Protein AF-A0A8S0TKR1-F1 (afdb_monomer_lite)

Foldseek 3Di:
DPDDDVVLVVCVVVVVLVVSVVVLVVCVVPDLVSLVVNLVSCVPPVPPPLVVNLVSLLVSCVVPVCPVVSLVVQLVCVVVVNHDLLSNLVSLLSNVVVDDDDLVSLQSNLVSLLVQLVVVVVVVVVPDDDDDDDDDPPVPSPSDQGPCCVPPPSVVVLLVSLVVCCVVPNDPVNLVVCLVVVPLSSLLSSLLNQCQAANCPPPSVVVSLVSVVVDPDDPPSNVSSVSSRVSHDNSNVVVVVVD

InterPro domains:
  IPR039495 TATA box-binding protein-associated factor RNA polymerase I subunit A [PF14929] (2-208)

Secondary structure (DSSP, 8-state):
-----HHHHHHHHTT-HHHHHHHHHHHTTT-HHHHHHHHHHHHHHS---HHHHHHHHHHHHHH-TT-HHHHHHHHHHHHTTSS-HHHHHHHHHHHHHHS---HHHHHHHHHHHHHHHHHHHHHHHTT----------------PPPHHHHSHHHHHHHHHHHHHHHHHTSSHHHHHHHHHHT-HHHHHHHHHHHHHHH-TTSHHHHHHHHHHTTSS--HHHHHHHHHHHHT---HHHHHHHT-

Radius of gyration: 21.76 Å; chains: 1; bounding box: 46×42×71 Å

Structure (mmCIF, N/CA/C/O backbone):
data_AF-A0A8S0TKR1-F1
#
_entry.id   AF-A0A8S0TKR1-F1
#
loop_
_atom_site.group_PDB
_atom_site.id
_atom_site.type_symbol
_atom_site.label_atom_id
_atom_site.label_alt_id
_atom_site.label_co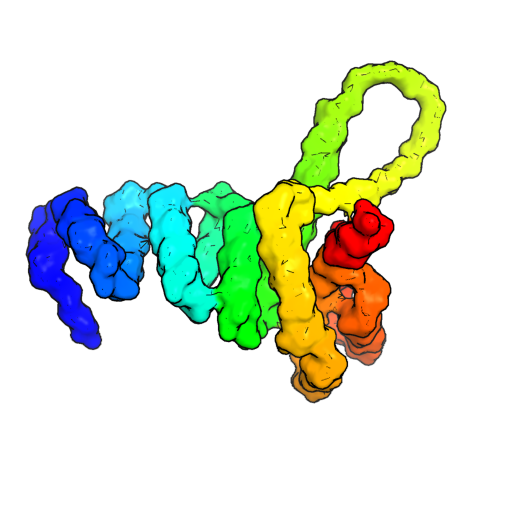mp_id
_atom_site.label_asym_id
_atom_site.label_entity_id
_atom_site.label_seq_id
_atom_site.pdbx_PDB_ins_code
_atom_site.Cartn_x
_atom_site.Cartn_y
_atom_site.Cartn_z
_atom_site.occupancy
_atom_site.B_iso_or_equiv
_atom_site.auth_seq_id
_atom_site.auth_comp_id
_atom_site.auth_asym_id
_atom_site.auth_atom_id
_atom_site.pdbx_PDB_model_num
ATOM 1 N N . MET A 1 1 ? 0.111 -14.107 -28.278 1.00 35.19 1 MET A N 1
ATOM 2 C CA . MET A 1 1 ? 1.374 -13.484 -28.714 1.00 35.19 1 MET A CA 1
ATOM 3 C C . MET A 1 1 ? 1.005 -12.205 -29.431 1.00 35.19 1 MET A C 1
ATOM 5 O O . MET A 1 1 ? 0.613 -12.269 -30.589 1.00 35.19 1 MET A O 1
ATOM 9 N N . GLU A 1 2 ? 1.016 -11.075 -28.728 1.00 42.53 2 GLU A N 1
ATOM 10 C CA . GLU A 1 2 ? 1.016 -9.782 -29.412 1.00 42.53 2 GLU A CA 1
ATOM 11 C C . GLU A 1 2 ? 2.343 -9.665 -30.159 1.00 42.53 2 GLU A C 1
ATOM 13 O O . GLU A 1 2 ? 3.407 -9.937 -29.602 1.00 42.53 2 GLU A O 1
ATOM 18 N N . ALA A 1 3 ? 2.275 -9.378 -31.456 1.00 50.47 3 ALA A N 1
ATOM 19 C CA . ALA A 1 3 ? 3.469 -9.219 -32.263 1.00 50.47 3 ALA A CA 1
ATOM 20 C C . ALA A 1 3 ? 4.172 -7.930 -31.822 1.00 50.47 3 ALA A C 1
ATOM 22 O O . ALA A 1 3 ? 3.612 -6.842 -31.964 1.00 50.47 3 ALA A O 1
ATOM 23 N N . PHE A 1 4 ? 5.385 -8.052 -31.275 1.00 59.69 4 PHE A N 1
ATOM 24 C CA . PHE A 1 4 ? 6.246 -6.893 -31.054 1.00 59.69 4 PHE A CA 1
ATOM 25 C C . PHE A 1 4 ? 6.434 -6.133 -32.367 1.00 59.69 4 PHE A C 1
ATOM 27 O O . PHE A 1 4 ? 6.407 -6.729 -33.446 1.00 59.69 4 PHE A O 1
ATOM 34 N N . HIS A 1 5 ? 6.641 -4.819 -32.274 1.00 69.81 5 HIS A N 1
ATOM 35 C CA . HIS A 1 5 ? 6.918 -3.986 -33.437 1.00 69.81 5 HIS A CA 1
ATOM 36 C C . HIS A 1 5 ? 8.062 -4.628 -34.257 1.00 69.81 5 HIS A C 1
ATOM 38 O O . HIS A 1 5 ? 9.153 -4.800 -33.704 1.00 69.81 5 HIS A O 1
ATOM 44 N N . PRO A 1 6 ? 7.849 -5.016 -35.533 1.00 78.75 6 PRO A N 1
ATOM 45 C CA . PRO A 1 6 ? 8.804 -5.835 -36.291 1.00 78.75 6 PRO A CA 1
ATOM 46 C C . PRO A 1 6 ? 10.216 -5.247 -36.348 1.00 78.75 6 PRO A C 1
ATOM 48 O O . PRO A 1 6 ? 11.199 -5.983 -36.355 1.00 78.75 6 PRO A O 1
ATOM 51 N N . LEU A 1 7 ? 10.323 -3.916 -36.323 1.00 80.62 7 LEU A N 1
ATOM 52 C CA . LEU A 1 7 ? 11.606 -3.222 -36.261 1.00 80.62 7 LEU A CA 1
ATOM 53 C C . LEU A 1 7 ? 12.365 -3.520 -34.961 1.00 80.62 7 LEU A C 1
ATOM 55 O O . LEU A 1 7 ? 13.545 -3.828 -35.022 1.00 80.62 7 LEU A O 1
ATOM 59 N N . ILE A 1 8 ? 11.693 -3.509 -33.806 1.00 81.06 8 ILE A N 1
ATOM 60 C CA . ILE A 1 8 ? 12.329 -3.812 -32.516 1.00 81.06 8 ILE A CA 1
ATOM 61 C C . ILE A 1 8 ? 12.819 -5.260 -32.508 1.00 81.06 8 ILE A C 1
ATOM 63 O O . ILE A 1 8 ? 13.937 -5.525 -32.086 1.00 81.06 8 ILE A O 1
ATOM 67 N N . GLN A 1 9 ? 12.029 -6.196 -33.043 1.00 81.00 9 GLN A N 1
ATOM 68 C CA . GLN A 1 9 ? 12.449 -7.597 -33.155 1.00 81.00 9 GLN A CA 1
ATOM 69 C C . GLN A 1 9 ? 13.704 -7.754 -34.023 1.00 81.00 9 GLN A C 1
ATOM 71 O O . GLN A 1 9 ? 14.617 -8.479 -33.642 1.00 81.00 9 GLN A O 1
ATOM 76 N N . ILE A 1 10 ? 13.767 -7.069 -35.170 1.00 85.19 10 ILE A N 1
ATOM 77 C CA . ILE A 1 10 ? 14.933 -7.102 -36.065 1.00 85.19 10 ILE A CA 1
ATOM 78 C C . ILE A 1 10 ? 16.163 -6.481 -35.395 1.00 85.19 10 ILE A C 1
ATOM 80 O O . ILE A 1 10 ? 17.250 -7.041 -35.507 1.00 85.19 10 ILE A O 1
ATOM 84 N N . LEU A 1 11 ? 15.998 -5.362 -34.684 1.00 85.88 11 LEU A N 1
ATOM 85 C CA . LEU A 1 11 ? 17.093 -4.699 -33.973 1.00 85.88 11 LEU A CA 1
ATOM 86 C C . LEU A 1 11 ? 17.654 -5.591 -32.859 1.00 85.88 11 LEU A C 1
ATOM 88 O O . LEU A 1 11 ? 18.864 -5.781 -32.788 1.00 85.88 11 LEU A O 1
ATOM 92 N N . LEU A 1 12 ? 16.786 -6.233 -32.070 1.00 83.12 12 LEU A N 1
ATOM 93 C CA . LEU A 1 12 ? 17.202 -7.187 -31.035 1.00 83.12 12 LEU A CA 1
ATOM 94 C C . LEU A 1 12 ? 17.894 -8.424 -31.624 1.00 83.12 12 LEU A C 1
ATOM 96 O O . LEU A 1 12 ? 18.906 -8.868 -31.093 1.00 83.12 12 LEU A O 1
ATOM 100 N N . LEU A 1 13 ? 17.392 -8.968 -32.740 1.00 84.69 13 LEU A N 1
ATOM 101 C CA . LEU A 1 13 ? 18.050 -10.075 -33.451 1.00 84.69 13 LEU A CA 1
ATOM 102 C C . LEU A 1 13 ? 19.420 -9.679 -34.025 1.00 84.69 13 LEU A C 1
ATOM 104 O O . LEU A 1 13 ? 20.268 -10.546 -34.222 1.00 84.69 13 LEU A O 1
ATOM 108 N N . GLY A 1 14 ? 19.618 -8.392 -34.313 1.00 83.00 14 GLY A N 1
ATOM 109 C CA . GLY A 1 14 ? 20.871 -7.822 -34.801 1.00 83.00 14 GLY A CA 1
ATOM 110 C C . GLY A 1 14 ? 21.850 -7.383 -33.710 1.00 83.00 14 GLY A C 1
ATOM 111 O O . GLY A 1 14 ? 22.866 -6.795 -34.062 1.00 83.00 14 GLY A O 1
ATOM 112 N N . ASP A 1 15 ? 21.552 -7.636 -32.428 1.00 78.69 15 ASP A N 1
ATOM 113 C CA . ASP A 1 15 ? 22.320 -7.146 -31.265 1.00 78.69 15 ASP A CA 1
ATOM 114 C C . ASP A 1 15 ? 22.437 -5.605 -31.203 1.00 78.69 15 ASP A C 1
ATOM 116 O O . ASP A 1 15 ? 23.340 -5.033 -30.597 1.00 78.69 15 ASP A O 1
ATOM 120 N N . LEU A 1 16 ? 21.486 -4.908 -31.833 1.00 82.44 16 LEU A N 1
ATOM 121 C CA . LEU A 1 16 ? 21.369 -3.448 -31.858 1.00 82.44 16 LEU A CA 1
ATOM 122 C C . LEU A 1 16 ? 20.444 -2.989 -30.724 1.00 82.44 16 LEU A C 1
ATOM 124 O O . LEU A 1 16 ? 19.345 -2.471 -30.942 1.00 82.44 16 LEU A O 1
ATOM 128 N N . VAL A 1 17 ? 20.855 -3.279 -29.487 1.00 77.88 17 VAL A N 1
ATOM 129 C CA . VAL A 1 17 ? 20.042 -3.068 -28.277 1.00 77.88 17 VAL A CA 1
ATOM 130 C C . VAL A 1 17 ? 19.738 -1.583 -28.046 1.00 77.88 17 VAL A C 1
ATOM 132 O O . VAL A 1 17 ? 18.611 -1.236 -27.697 1.00 77.88 17 VAL A O 1
ATOM 135 N N . ASN A 1 18 ? 20.707 -0.694 -28.276 1.00 78.50 18 ASN A N 1
ATOM 136 C CA . ASN A 1 18 ? 20.521 0.748 -28.077 1.00 78.50 18 ASN A CA 1
ATOM 137 C C . ASN A 1 18 ? 19.527 1.329 -29.088 1.00 78.50 18 ASN A C 1
ATOM 139 O O . ASN A 1 18 ? 18.634 2.089 -28.732 1.00 78.50 18 ASN A O 1
ATOM 143 N N . GLU A 1 19 ? 19.618 0.899 -30.340 1.00 82.56 19 GLU A N 1
ATOM 144 C CA . GLU A 1 19 ? 18.698 1.282 -31.402 1.00 82.56 19 GLU A CA 1
ATOM 145 C C . GLU A 1 19 ? 17.291 0.728 -31.137 1.00 82.56 19 GLU A C 1
ATOM 147 O O . GLU A 1 19 ? 16.293 1.390 -31.428 1.00 82.56 19 GLU A O 1
ATOM 152 N N . ALA A 1 20 ? 17.191 -0.471 -30.550 1.00 82.50 20 ALA A N 1
ATOM 153 C CA . ALA A 1 20 ? 15.917 -1.026 -30.103 1.00 82.50 20 ALA A CA 1
ATOM 154 C C . ALA A 1 20 ? 15.286 -0.169 -28.992 1.00 82.50 20 ALA A C 1
ATOM 156 O O . ALA A 1 20 ? 14.069 0.028 -29.004 1.00 82.50 20 ALA A O 1
ATOM 157 N N . PHE A 1 21 ? 16.093 0.378 -28.073 1.00 75.69 21 PHE A N 1
ATOM 158 C CA . PHE A 1 21 ? 15.628 1.340 -27.073 1.00 75.69 21 PHE A CA 1
ATOM 159 C C . PHE A 1 21 ? 15.165 2.652 -27.705 1.00 75.69 21 PHE A C 1
ATOM 161 O O . PHE A 1 21 ? 14.058 3.091 -27.400 1.00 75.69 21 PHE A O 1
ATOM 168 N N . ASP A 1 22 ? 15.939 3.236 -28.620 1.00 80.81 22 ASP A N 1
ATOM 169 C CA . ASP A 1 22 ? 15.572 4.483 -29.303 1.00 80.81 22 ASP A CA 1
ATOM 170 C C . ASP A 1 22 ? 14.247 4.351 -30.071 1.00 80.81 22 ASP A C 1
ATOM 172 O O . ASP A 1 22 ? 13.398 5.246 -30.043 1.00 80.81 22 ASP A O 1
ATOM 176 N N . GLU A 1 23 ? 14.031 3.220 -30.749 1.00 80.88 23 GLU A N 1
ATOM 177 C CA . GLU A 1 23 ? 12.760 2.936 -31.423 1.00 80.88 23 GLU A CA 1
ATOM 178 C C . GLU A 1 23 ? 11.613 2.713 -30.435 1.00 80.88 23 GLU A C 1
ATOM 180 O O . GLU A 1 23 ? 10.480 3.134 -30.680 1.00 80.88 23 GLU A O 1
ATOM 185 N N . LEU A 1 24 ? 11.889 2.104 -29.283 1.00 78.06 24 LEU A N 1
ATOM 186 C CA . LEU A 1 24 ? 10.892 1.918 -28.239 1.00 78.06 24 LEU A CA 1
ATOM 187 C C . LEU A 1 24 ? 10.495 3.239 -27.565 1.00 78.06 24 LEU A C 1
ATOM 189 O O . LEU A 1 24 ? 9.319 3.432 -27.254 1.00 78.06 24 LEU A O 1
ATOM 193 N N . GLU A 1 25 ? 11.429 4.176 -27.393 1.00 72.88 25 GLU A N 1
ATOM 194 C CA . GLU A 1 25 ? 11.141 5.514 -26.863 1.00 72.88 25 GLU A CA 1
ATOM 195 C C . GLU A 1 25 ? 10.227 6.324 -27.787 1.00 72.88 25 GLU A C 1
ATOM 197 O O . GLU A 1 25 ? 9.362 7.062 -27.312 1.00 72.88 25 GLU A O 1
ATOM 202 N N . LYS A 1 26 ? 10.316 6.118 -29.105 1.00 74.88 26 LYS A N 1
ATOM 203 C CA . LYS A 1 26 ? 9.376 6.716 -30.070 1.00 74.88 26 LYS A CA 1
ATOM 204 C C . LYS A 1 26 ? 7.958 6.152 -29.929 1.00 74.88 26 LYS A C 1
ATOM 206 O O . LYS A 1 26 ? 6.987 6.862 -30.185 1.00 74.88 26 LYS A O 1
ATOM 211 N N . LEU A 1 27 ? 7.824 4.896 -29.496 1.00 68.19 27 LEU A N 1
ATOM 212 C CA . LEU A 1 27 ? 6.538 4.219 -29.270 1.00 68.19 27 LEU A CA 1
ATOM 213 C C . LEU A 1 27 ? 5.968 4.445 -27.858 1.00 68.19 27 LEU A C 1
ATOM 215 O O . LEU A 1 27 ? 4.787 4.182 -27.620 1.00 68.19 27 LEU A O 1
ATOM 219 N N . PHE A 1 28 ? 6.786 4.959 -26.937 1.00 56.50 28 PHE A N 1
ATOM 220 C CA . PHE A 1 28 ? 6.472 5.173 -25.520 1.00 56.50 28 PHE A CA 1
ATOM 221 C C . PHE A 1 28 ? 5.214 6.021 -25.291 1.00 56.50 28 PHE A C 1
ATOM 223 O O . PHE A 1 28 ? 4.482 5.807 -24.329 1.00 56.50 28 PHE A O 1
ATOM 230 N N . GLN A 1 29 ? 4.910 6.950 -26.201 1.00 57.19 29 GLN A N 1
ATOM 231 C CA . GLN A 1 29 ? 3.724 7.805 -26.093 1.00 57.19 29 GLN A CA 1
ATOM 232 C C . GLN A 1 29 ? 2.402 7.089 -26.424 1.00 57.19 29 GLN A C 1
ATOM 234 O O . GLN A 1 29 ? 1.339 7.682 -26.258 1.00 57.19 29 GLN A O 1
ATOM 239 N N . ILE A 1 30 ? 2.443 5.842 -26.911 1.00 54.72 30 ILE A N 1
ATOM 240 C CA . ILE A 1 30 ? 1.320 5.261 -27.661 1.00 54.72 30 ILE A CA 1
ATOM 241 C C . ILE A 1 30 ? 0.750 3.987 -27.012 1.00 54.72 30 ILE A C 1
ATOM 243 O O . ILE A 1 30 ? -0.446 3.744 -27.158 1.00 54.72 30 ILE A O 1
ATOM 247 N N . SER A 1 31 ? 1.529 3.183 -26.269 1.00 64.38 31 SER A N 1
ATOM 248 C CA . SER A 1 31 ? 1.052 1.856 -25.823 1.00 64.38 31 SER A CA 1
ATOM 249 C C . SER A 1 31 ? 1.594 1.365 -24.474 1.00 64.38 31 SER A C 1
ATOM 251 O O . SER A 1 31 ? 2.777 1.512 -24.180 1.00 64.38 31 SER A O 1
ATOM 253 N N . ASP A 1 32 ? 0.741 0.696 -23.685 1.00 64.88 32 ASP A N 1
ATOM 254 C CA . ASP A 1 32 ? 1.119 -0.034 -22.456 1.00 64.88 32 ASP A CA 1
ATOM 255 C C . ASP A 1 32 ? 2.105 -1.175 -22.722 1.00 64.88 32 ASP A C 1
ATOM 257 O O . ASP A 1 32 ? 3.026 -1.418 -21.941 1.00 64.88 32 ASP A O 1
ATOM 261 N N . THR A 1 33 ? 1.979 -1.825 -23.879 1.00 67.81 33 THR A N 1
ATOM 262 C CA . THR A 1 33 ? 2.877 -2.910 -24.297 1.00 67.81 33 THR A CA 1
ATOM 263 C C . THR A 1 33 ? 4.305 -2.424 -24.556 1.00 67.81 33 THR A C 1
ATOM 265 O O . THR A 1 33 ? 5.257 -3.183 -24.372 1.00 67.81 33 THR A O 1
ATOM 268 N N . ALA A 1 34 ? 4.483 -1.147 -24.922 1.00 68.06 34 ALA A N 1
ATOM 269 C CA . ALA A 1 34 ? 5.805 -0.552 -25.106 1.00 68.06 34 ALA A CA 1
ATOM 270 C C . ALA A 1 34 ? 6.538 -0.369 -23.764 1.00 68.06 34 ALA A C 1
ATOM 272 O O . ALA A 1 34 ? 7.742 -0.610 -23.679 1.00 68.06 34 ALA A O 1
ATOM 273 N N . LEU A 1 35 ? 5.816 -0.014 -22.696 1.00 69.44 35 LEU A N 1
ATOM 274 C CA . LEU A 1 35 ? 6.388 0.132 -21.354 1.00 69.44 35 LEU A CA 1
ATOM 275 C C . LEU A 1 35 ? 6.847 -1.208 -20.775 1.00 69.44 35 LEU A C 1
ATOM 277 O O . LEU A 1 35 ? 7.959 -1.315 -20.258 1.00 69.44 35 LEU A O 1
ATOM 281 N N . GLN A 1 36 ? 6.014 -2.242 -20.904 1.00 73.81 36 GLN A N 1
ATOM 282 C CA . GLN A 1 36 ? 6.348 -3.592 -20.445 1.00 73.81 36 GLN A CA 1
ATOM 283 C C . GLN A 1 36 ? 7.562 -4.156 -21.191 1.00 73.81 36 GLN A C 1
ATOM 285 O O . GLN A 1 36 ? 8.459 -4.728 -20.572 1.00 73.81 36 GLN A O 1
ATOM 290 N N . LEU A 1 37 ? 7.632 -3.938 -22.510 1.00 72.94 37 LEU A N 1
ATOM 291 C CA . LEU A 1 37 ? 8.796 -4.320 -23.305 1.00 72.94 37 LEU A CA 1
ATOM 292 C C . LEU A 1 37 ? 10.055 -3.567 -22.868 1.00 72.94 37 LEU A C 1
ATOM 294 O O . LEU A 1 37 ? 11.115 -4.177 -22.777 1.00 72.94 37 LEU A O 1
ATOM 298 N N . LYS A 1 38 ? 9.950 -2.270 -22.546 1.00 73.94 38 LYS A N 1
ATOM 299 C CA . LYS A 1 38 ? 11.099 -1.473 -22.088 1.00 73.94 38 LYS A CA 1
ATOM 300 C C . LYS A 1 38 ? 11.659 -2.046 -20.796 1.00 73.94 38 LYS A C 1
ATOM 302 O O . LYS A 1 38 ? 12.859 -2.287 -20.718 1.00 73.94 38 LYS A O 1
ATOM 307 N N . ALA A 1 39 ? 10.791 -2.327 -19.825 1.00 73.75 39 ALA A N 1
ATOM 308 C CA . ALA A 1 39 ? 11.195 -2.940 -18.566 1.00 73.75 39 ALA A CA 1
ATOM 309 C C . ALA A 1 39 ? 11.879 -4.301 -18.787 1.00 73.75 39 ALA A C 1
ATOM 311 O O . ALA A 1 39 ? 12.949 -4.539 -18.235 1.00 73.75 39 ALA A O 1
ATOM 312 N N . ALA A 1 40 ? 11.320 -5.155 -19.652 1.00 76.25 40 ALA A N 1
ATOM 313 C CA . ALA A 1 40 ? 11.908 -6.457 -19.969 1.00 76.25 40 ALA A CA 1
ATOM 314 C C . ALA A 1 40 ? 13.286 -6.344 -20.650 1.00 76.25 40 ALA A C 1
ATOM 316 O O . ALA A 1 40 ? 14.190 -7.117 -20.341 1.00 76.25 40 ALA A O 1
ATOM 317 N N . LEU A 1 41 ? 13.465 -5.378 -21.557 1.00 72.62 41 LEU A N 1
ATOM 318 C CA . LEU A 1 41 ? 14.746 -5.149 -22.228 1.00 72.62 41 LEU A CA 1
ATOM 319 C C . LEU A 1 41 ? 15.804 -4.587 -21.276 1.00 72.62 41 LEU A C 1
ATOM 321 O O . LEU A 1 41 ? 16.937 -5.065 -21.296 1.00 72.62 41 LEU A O 1
ATOM 325 N N . VAL A 1 42 ? 15.440 -3.628 -20.417 1.00 71.25 42 VAL A N 1
ATOM 326 C CA . VAL A 1 42 ? 16.352 -3.095 -19.388 1.00 71.25 42 VAL A CA 1
ATOM 327 C C . VAL A 1 42 ? 16.763 -4.201 -18.414 1.00 71.25 42 VAL A C 1
ATOM 329 O O . VAL A 1 42 ? 17.939 -4.307 -18.082 1.00 71.25 42 VAL A O 1
ATOM 332 N N . GLU A 1 43 ? 15.830 -5.065 -18.000 1.00 73.56 43 GLU A N 1
ATOM 333 C CA . GLU A 1 43 ? 16.126 -6.199 -17.114 1.00 73.56 43 GLU A CA 1
ATOM 334 C C . GLU A 1 43 ? 17.096 -7.208 -17.757 1.00 73.56 43 GLU A C 1
ATOM 336 O O . GLU A 1 43 ? 17.902 -7.812 -17.050 1.00 73.56 43 GLU A O 1
ATOM 341 N N . HIS A 1 44 ? 17.040 -7.392 -19.081 1.00 74.12 44 HIS A N 1
ATOM 342 C CA . HIS A 1 44 ? 17.795 -8.441 -19.772 1.00 74.12 44 HIS A CA 1
ATOM 343 C C . HIS A 1 44 ? 19.150 -7.993 -20.341 1.00 74.12 44 HIS A C 1
ATOM 345 O O . HIS A 1 44 ? 20.075 -8.804 -20.372 1.00 74.12 44 HIS A O 1
ATOM 351 N N . PHE A 1 45 ? 19.287 -6.741 -20.797 1.00 65.31 45 PHE A N 1
ATOM 352 C CA . PHE A 1 45 ? 20.424 -6.337 -21.639 1.00 65.31 45 PHE A CA 1
ATOM 353 C C . PHE A 1 45 ? 21.327 -5.224 -21.080 1.00 65.31 45 PHE A C 1
ATOM 355 O O . PHE A 1 45 ? 22.504 -5.211 -21.426 1.00 65.31 45 PHE A O 1
ATOM 362 N N . ASP A 1 46 ? 20.853 -4.309 -20.228 1.00 58.62 46 ASP A N 1
ATOM 363 C CA . ASP A 1 46 ? 21.625 -3.087 -19.882 1.00 58.62 46 ASP A CA 1
ATOM 364 C C . ASP A 1 46 ? 22.567 -3.255 -18.664 1.00 58.62 46 ASP A C 1
ATOM 366 O O . ASP A 1 46 ? 23.079 -2.289 -18.098 1.00 58.62 46 ASP A O 1
ATOM 370 N N . GLY A 1 47 ? 22.761 -4.488 -18.171 1.00 58.62 47 GLY A N 1
ATOM 371 C CA . GLY A 1 47 ? 23.119 -4.675 -16.760 1.00 58.62 47 GLY A CA 1
ATOM 372 C C . GLY A 1 47 ? 22.010 -4.094 -15.869 1.00 58.62 47 GLY A C 1
ATOM 373 O O . GLY A 1 47 ? 21.156 -3.337 -16.320 1.00 58.62 47 GLY A O 1
ATOM 374 N N . VAL A 1 48 ? 21.919 -4.481 -14.599 1.00 64.44 48 VAL A N 1
ATOM 375 C CA . VAL A 1 48 ? 20.742 -4.073 -13.813 1.00 64.44 48 VAL A CA 1
ATOM 376 C C . VAL A 1 48 ? 20.872 -2.615 -13.346 1.00 64.44 48 VAL A C 1
ATOM 378 O O . VAL A 1 48 ? 21.221 -2.340 -12.200 1.00 64.44 48 VAL A O 1
ATOM 381 N N . ASP A 1 49 ? 20.610 -1.661 -14.245 1.00 80.56 49 ASP A N 1
ATOM 382 C CA . ASP A 1 49 ? 20.391 -0.251 -13.922 1.00 80.56 49 ASP A CA 1
ATOM 383 C C . ASP A 1 49 ? 19.022 -0.121 -13.237 1.00 80.56 49 ASP A C 1
ATOM 385 O O . ASP A 1 49 ? 17.986 0.172 -13.845 1.00 80.56 49 ASP A O 1
ATOM 389 N N . TYR A 1 50 ? 19.018 -0.390 -11.930 1.00 82.38 50 TYR A N 1
ATOM 390 C CA . TYR A 1 50 ? 17.821 -0.356 -11.093 1.00 82.38 50 TYR A CA 1
ATOM 391 C C . TYR A 1 50 ? 17.138 1.019 -11.071 1.00 82.38 50 TYR A C 1
ATOM 393 O O . TYR A 1 50 ? 15.937 1.097 -10.804 1.00 82.38 50 TYR A O 1
ATOM 401 N N . VAL A 1 51 ? 17.849 2.107 -11.390 1.00 84.94 51 VAL A N 1
ATOM 402 C CA . VAL A 1 51 ? 17.257 3.451 -11.452 1.00 84.94 51 VAL A CA 1
ATOM 403 C C . VAL A 1 51 ? 16.368 3.578 -12.687 1.00 84.94 51 VAL A C 1
ATOM 405 O O . VAL A 1 51 ? 15.207 3.984 -12.578 1.00 84.94 51 VAL A O 1
ATOM 408 N N . LYS A 1 52 ? 16.866 3.179 -13.862 1.00 83.00 52 LYS A N 1
ATOM 409 C CA . LYS A 1 52 ? 16.045 3.151 -15.083 1.00 83.00 52 LYS A CA 1
ATOM 410 C C . LYS A 1 52 ? 14.903 2.146 -14.968 1.00 83.00 52 LYS A C 1
ATOM 412 O O . LYS A 1 52 ? 13.774 2.448 -15.359 1.00 83.00 52 LYS A O 1
ATOM 417 N N . LEU A 1 53 ? 15.187 0.967 -14.418 1.00 85.31 53 LEU A N 1
ATOM 418 C CA . LEU A 1 53 ? 14.211 -0.113 -14.326 1.00 85.31 53 LEU A CA 1
ATOM 419 C C . LEU A 1 53 ? 13.067 0.233 -13.360 1.00 85.31 53 LEU A C 1
ATOM 421 O O . LEU A 1 53 ? 11.901 0.046 -13.706 1.00 85.31 53 LEU A O 1
ATOM 425 N N . SER A 1 54 ? 13.375 0.814 -12.195 1.00 90.38 54 SER A N 1
ATOM 426 C CA . SER A 1 54 ? 12.343 1.305 -11.272 1.00 90.38 54 SER A CA 1
ATOM 427 C C . SER A 1 54 ? 11.488 2.402 -11.903 1.00 90.38 54 SER A C 1
ATOM 429 O O . SER A 1 54 ? 10.267 2.332 -11.806 1.00 90.38 54 SER A O 1
ATOM 431 N N . THR A 1 55 ? 12.089 3.346 -12.636 1.00 90.31 55 THR A N 1
ATOM 432 C CA . THR A 1 55 ? 11.341 4.394 -13.356 1.00 90.31 55 THR A CA 1
ATOM 433 C C . THR A 1 55 ? 10.341 3.794 -14.350 1.00 90.31 55 THR A C 1
ATOM 435 O O . THR A 1 55 ? 9.189 4.219 -14.394 1.00 90.31 55 THR A O 1
ATOM 438 N N . CYS A 1 56 ? 10.733 2.748 -15.089 1.00 87.81 56 CYS A N 1
ATOM 439 C CA . CYS A 1 56 ? 9.826 2.058 -16.011 1.00 87.81 56 CYS A CA 1
ATOM 440 C C . CYS A 1 56 ? 8.625 1.439 -15.280 1.00 87.81 56 CYS A C 1
ATOM 442 O O . CYS A 1 56 ? 7.487 1.586 -15.726 1.00 87.81 56 CYS A O 1
ATOM 444 N N . PHE A 1 57 ? 8.857 0.766 -14.149 1.00 90.62 57 PHE A N 1
ATOM 445 C CA . PHE A 1 57 ? 7.771 0.176 -13.365 1.00 90.62 57 PHE A CA 1
ATOM 446 C C . PHE A 1 57 ? 6.881 1.230 -12.703 1.00 90.62 57 PHE A C 1
ATOM 448 O O . PHE A 1 57 ? 5.665 1.048 -12.670 1.00 90.62 57 PHE A O 1
ATOM 455 N N . GLU A 1 58 ? 7.445 2.344 -12.234 1.00 94.50 58 GLU A N 1
ATOM 456 C CA . GLU A 1 58 ? 6.664 3.475 -11.729 1.00 94.50 58 GLU A CA 1
ATOM 457 C C . GLU A 1 58 ? 5.742 4.053 -12.809 1.00 94.50 58 GLU A C 1
ATOM 459 O O . GLU A 1 58 ? 4.575 4.322 -12.535 1.00 94.50 58 GLU A O 1
ATOM 464 N N . ASP A 1 59 ? 6.230 4.224 -14.039 1.00 91.31 59 ASP A N 1
ATOM 465 C CA . ASP A 1 59 ? 5.425 4.753 -15.144 1.00 91.31 59 ASP A CA 1
ATOM 466 C C . ASP A 1 59 ? 4.291 3.802 -15.536 1.00 91.31 59 ASP A C 1
ATOM 468 O O . ASP A 1 59 ? 3.164 4.252 -15.760 1.00 91.31 59 ASP A O 1
ATOM 472 N N . ILE A 1 60 ? 4.553 2.488 -15.532 1.00 89.00 60 ILE A N 1
ATOM 473 C CA . ILE A 1 60 ? 3.505 1.474 -15.701 1.00 89.00 60 ILE A CA 1
ATOM 474 C C . ILE A 1 60 ? 2.463 1.611 -14.593 1.00 89.00 60 ILE A C 1
ATOM 476 O O . ILE A 1 60 ? 1.281 1.692 -14.899 1.00 89.00 60 ILE A O 1
ATOM 480 N N . MET A 1 61 ? 2.880 1.684 -13.326 1.00 93.38 61 MET A N 1
ATOM 481 C CA . MET A 1 61 ? 1.961 1.801 -12.188 1.00 93.38 61 MET A CA 1
ATOM 482 C C . MET A 1 61 ? 1.131 3.084 -12.251 1.00 93.38 61 MET A C 1
ATOM 484 O O . MET A 1 61 ? -0.071 3.051 -12.023 1.00 93.38 61 MET A O 1
ATOM 488 N N . ARG A 1 62 ? 1.736 4.225 -12.598 1.00 93.81 62 ARG A N 1
ATOM 489 C CA . ARG A 1 62 ? 1.015 5.503 -12.733 1.00 93.81 62 ARG A CA 1
ATOM 490 C C . ARG A 1 62 ? -0.066 5.447 -13.809 1.00 93.81 62 ARG A C 1
ATOM 492 O O . ARG A 1 62 ? -1.090 6.113 -13.662 1.00 93.81 62 ARG A O 1
ATOM 499 N N . LYS A 1 63 ? 0.167 4.691 -14.885 1.00 91.75 63 LYS A N 1
ATOM 500 C CA . LYS A 1 63 ? -0.783 4.533 -15.989 1.00 91.75 63 LYS A CA 1
ATOM 501 C C . LYS A 1 63 ? -1.830 3.453 -15.709 1.00 91.75 63 LYS A C 1
ATOM 503 O O . LYS A 1 63 ? -3.014 3.685 -15.939 1.00 91.75 63 LYS A O 1
ATOM 508 N N . ASP A 1 64 ? -1.398 2.318 -15.174 1.00 91.88 64 ASP A N 1
ATOM 509 C CA . ASP A 1 64 ? -2.228 1.213 -14.709 1.00 91.88 64 ASP A CA 1
ATOM 510 C C . ASP A 1 64 ? -1.886 0.860 -13.251 1.00 91.88 64 ASP A C 1
ATOM 512 O O . ASP A 1 64 ? -1.034 0.004 -12.977 1.00 91.88 64 ASP A O 1
ATOM 516 N N . PRO A 1 65 ? -2.604 1.468 -12.291 1.00 94.69 65 PRO A N 1
ATOM 517 C CA . PRO A 1 65 ? -2.410 1.183 -10.880 1.00 94.69 65 PRO A CA 1
ATOM 518 C C . PRO A 1 65 ? -2.752 -0.257 -10.493 1.00 94.69 65 PRO A C 1
ATOM 520 O O . PRO A 1 65 ? -2.451 -0.653 -9.376 1.00 94.69 65 PRO A O 1
ATOM 523 N N . THR A 1 66 ? -3.396 -1.054 -11.354 1.00 94.44 66 THR A N 1
ATOM 524 C CA . THR A 1 66 ? -3.773 -2.444 -11.048 1.00 94.44 66 THR A CA 1
ATOM 525 C C . THR A 1 66 ? -2.666 -3.457 -11.359 1.00 94.44 66 THR A C 1
ATOM 527 O O . THR A 1 66 ? -2.795 -4.630 -10.998 1.00 94.44 66 THR A O 1
ATOM 530 N N . CYS A 1 67 ? -1.554 -3.016 -11.959 1.00 92.19 67 CYS A N 1
ATOM 531 C CA . CYS A 1 67 ? -0.453 -3.873 -12.391 1.00 92.19 67 CYS A CA 1
ATOM 532 C C . CYS A 1 67 ? 0.355 -4.456 -11.213 1.00 92.19 67 CYS A C 1
ATOM 534 O O . CYS A 1 67 ? 1.360 -3.905 -10.764 1.00 92.19 67 CYS A O 1
ATOM 536 N N . ASN A 1 68 ? -0.063 -5.626 -10.726 1.00 91.38 68 ASN A N 1
ATOM 537 C CA . ASN A 1 68 ? 0.616 -6.319 -9.629 1.00 91.38 68 ASN A CA 1
ATOM 538 C C . ASN A 1 68 ? 2.054 -6.741 -9.986 1.00 91.38 68 ASN A C 1
ATOM 540 O O . ASN A 1 68 ? 2.917 -6.740 -9.114 1.00 91.38 68 ASN A O 1
ATOM 544 N N . ASP A 1 69 ? 2.331 -7.074 -11.248 1.00 88.75 69 ASP A N 1
ATOM 545 C CA . ASP A 1 69 ? 3.666 -7.514 -11.670 1.00 88.75 69 ASP A CA 1
ATOM 546 C C . ASP A 1 69 ? 4.702 -6.394 -11.510 1.00 88.75 69 ASP A C 1
ATOM 548 O O . ASP A 1 69 ? 5.770 -6.619 -10.937 1.00 88.75 69 ASP A O 1
ATOM 552 N N . SER A 1 70 ? 4.365 -5.166 -11.922 1.00 92.19 70 SER A N 1
ATOM 553 C CA . SER A 1 70 ? 5.215 -3.989 -11.695 1.00 92.19 70 SER A CA 1
ATOM 554 C C . SER A 1 70 ? 5.427 -3.727 -10.206 1.00 92.19 70 SER A C 1
ATOM 556 O O . SER A 1 70 ? 6.553 -3.460 -9.785 1.00 92.19 70 SER A O 1
ATOM 558 N N . LEU A 1 71 ? 4.373 -3.855 -9.391 1.00 96.19 71 LEU A N 1
ATOM 559 C CA . LEU A 1 71 ? 4.489 -3.687 -7.944 1.00 96.19 71 LEU A CA 1
ATOM 560 C C . LEU A 1 71 ? 5.447 -4.714 -7.327 1.00 96.19 71 LEU A C 1
ATOM 562 O O . LEU A 1 71 ? 6.346 -4.334 -6.581 1.00 96.19 71 LEU A O 1
ATOM 566 N N . VAL A 1 72 ? 5.307 -5.999 -7.668 1.00 94.25 72 VAL A N 1
ATOM 567 C CA . VAL A 1 72 ? 6.184 -7.074 -7.172 1.00 94.25 72 VAL A CA 1
ATOM 568 C C . VAL A 1 72 ? 7.650 -6.793 -7.508 1.00 94.25 72 VAL A C 1
ATOM 570 O O . VAL A 1 72 ? 8.529 -7.019 -6.676 1.00 94.25 72 VAL A O 1
ATOM 573 N N . ARG A 1 73 ? 7.933 -6.256 -8.700 1.00 93.69 73 ARG A N 1
ATOM 574 C CA . ARG A 1 73 ? 9.297 -5.883 -9.096 1.00 93.69 73 ARG A CA 1
ATOM 575 C C . ARG A 1 73 ? 9.846 -4.710 -8.288 1.00 93.69 73 ARG A C 1
ATOM 577 O O . ARG A 1 73 ? 10.998 -4.773 -7.866 1.00 93.69 73 ARG A O 1
ATOM 584 N N . LEU A 1 74 ? 9.039 -3.686 -8.015 1.00 96.06 74 LEU A N 1
ATOM 585 C CA . LEU A 1 74 ? 9.442 -2.565 -7.156 1.00 96.06 74 LEU A CA 1
ATOM 586 C C . LEU A 1 74 ? 9.701 -3.012 -5.709 1.00 96.06 74 LEU A C 1
ATOM 588 O O . LEU A 1 74 ? 10.700 -2.607 -5.114 1.00 96.06 74 LEU A O 1
ATOM 592 N N . VAL A 1 75 ? 8.858 -3.898 -5.169 1.00 95.69 75 VAL A N 1
ATOM 593 C CA . VAL A 1 75 ? 9.059 -4.509 -3.843 1.00 95.69 75 VAL A CA 1
ATOM 594 C C . VAL A 1 75 ? 10.363 -5.305 -3.806 1.00 95.69 75 VAL A C 1
ATOM 596 O O . VAL A 1 75 ? 11.163 -5.135 -2.890 1.00 95.69 75 VAL A O 1
ATOM 599 N N . PHE A 1 76 ? 10.633 -6.120 -4.830 1.00 92.69 76 PHE A N 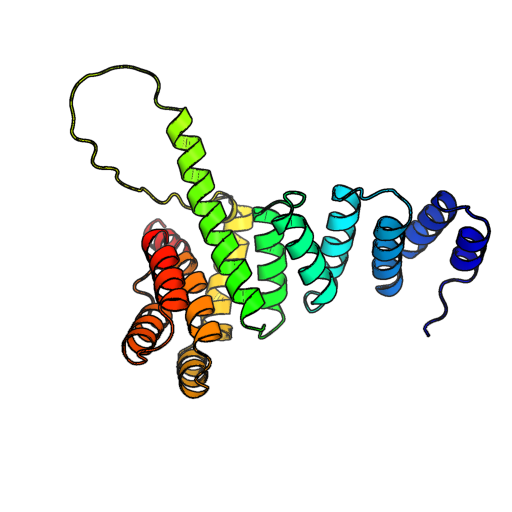1
ATOM 600 C CA . PHE A 1 76 ? 11.889 -6.862 -4.933 1.00 92.69 76 PHE A CA 1
ATOM 601 C C . PHE A 1 76 ? 13.109 -5.930 -4.892 1.00 92.69 76 PHE A C 1
ATOM 603 O O . PHE A 1 76 ? 14.055 -6.186 -4.148 1.00 92.69 76 PHE A O 1
ATOM 610 N N . MET A 1 77 ? 13.089 -4.832 -5.652 1.00 93.12 77 MET A N 1
ATOM 611 C CA . MET A 1 77 ? 14.193 -3.867 -5.653 1.00 93.12 77 MET A CA 1
ATOM 612 C C . MET A 1 77 ? 14.391 -3.204 -4.291 1.00 93.12 77 MET A C 1
ATOM 614 O O . MET A 1 77 ? 15.529 -3.043 -3.854 1.00 93.12 77 MET A O 1
ATOM 618 N N . HIS A 1 78 ? 13.303 -2.840 -3.612 1.00 94.94 78 HIS A N 1
ATOM 619 C CA . HIS A 1 78 ? 13.351 -2.239 -2.277 1.00 94.94 78 HIS A CA 1
ATOM 620 C C . HIS A 1 78 ? 13.959 -3.190 -1.247 1.00 94.94 78 HIS A C 1
ATOM 622 O O . HIS A 1 78 ? 14.885 -2.805 -0.537 1.00 94.94 78 HIS A O 1
ATOM 628 N N . GLN A 1 79 ? 13.537 -4.457 -1.248 1.00 91.94 79 GLN A N 1
ATOM 629 C CA . GLN A 1 79 ? 14.064 -5.489 -0.349 1.00 91.94 79 GLN A CA 1
ATOM 630 C C . GLN A 1 79 ? 15.573 -5.729 -0.524 1.00 91.94 79 GLN A C 1
ATOM 632 O O . GLN A 1 79 ? 16.239 -6.163 0.414 1.00 91.94 79 GLN A O 1
ATOM 637 N N . HIS A 1 80 ? 16.124 -5.416 -1.700 1.00 90.31 80 HIS A N 1
ATOM 638 C CA . HIS A 1 80 ? 17.556 -5.518 -1.993 1.00 90.31 80 HIS A CA 1
ATOM 639 C C . HIS A 1 80 ? 18.304 -4.177 -1.876 1.00 90.31 80 HIS A C 1
ATOM 641 O O . HIS A 1 80 ? 19.492 -4.105 -2.186 1.00 90.31 80 HIS A O 1
ATOM 647 N N . GLY A 1 81 ? 17.639 -3.114 -1.412 1.00 90.00 81 GLY A N 1
ATOM 648 C CA . GLY A 1 81 ? 18.244 -1.797 -1.196 1.00 90.00 81 GLY A CA 1
ATOM 649 C C . GLY A 1 81 ? 18.436 -0.963 -2.466 1.00 90.00 81 GLY A C 1
ATOM 650 O O . GLY A 1 81 ? 19.159 0.030 -2.437 1.00 90.00 81 GLY A O 1
ATOM 651 N N . TYR A 1 82 ? 17.799 -1.342 -3.576 1.00 91.06 82 TYR A N 1
ATOM 652 C CA . TYR A 1 82 ? 17.897 -0.646 -4.864 1.00 91.06 82 TYR A CA 1
ATOM 653 C C . TYR A 1 82 ? 16.741 0.324 -5.133 1.00 91.06 82 TYR A C 1
ATOM 655 O O . TYR A 1 82 ? 16.725 0.984 -6.172 1.00 91.06 82 TYR A O 1
ATOM 663 N N . TYR A 1 83 ? 15.767 0.413 -4.226 1.00 94.19 83 TYR A N 1
ATOM 664 C CA . TYR A 1 83 ? 14.606 1.281 -4.382 1.00 94.19 83 TYR A CA 1
ATOM 665 C C . TYR A 1 83 ? 14.214 1.949 -3.065 1.00 94.19 83 TYR A C 1
ATOM 667 O O . TYR A 1 83 ? 14.316 1.354 -1.994 1.00 94.19 83 TYR A O 1
ATOM 675 N N . ASP A 1 84 ? 13.801 3.211 -3.159 1.00 93.88 84 ASP A N 1
ATOM 676 C CA . ASP A 1 84 ? 13.531 4.069 -2.009 1.00 93.88 84 ASP A CA 1
ATOM 677 C C . ASP A 1 84 ? 12.198 3.726 -1.320 1.00 93.88 84 ASP A C 1
ATOM 679 O O . ASP A 1 84 ? 11.210 3.374 -1.969 1.00 93.88 84 ASP A O 1
ATOM 683 N N . THR A 1 85 ? 12.166 3.857 0.010 1.00 95.12 85 THR A N 1
ATOM 684 C CA . THR A 1 85 ? 10.986 3.500 0.812 1.00 95.12 85 THR A CA 1
ATOM 685 C C . THR A 1 85 ? 9.830 4.479 0.601 1.00 95.12 85 THR A C 1
ATOM 687 O O . THR A 1 85 ? 8.684 4.040 0.530 1.00 95.12 85 THR A O 1
ATOM 690 N N . GLU A 1 86 ? 10.080 5.788 0.472 1.00 93.62 86 GLU A N 1
ATOM 691 C CA . GLU A 1 86 ? 9.006 6.763 0.220 1.00 93.62 86 GLU A CA 1
ATOM 692 C C . GLU A 1 86 ? 8.369 6.515 -1.147 1.00 93.62 86 GLU A C 1
ATOM 694 O O . GLU A 1 86 ? 7.142 6.453 -1.263 1.00 93.62 86 GLU A O 1
ATOM 699 N N . LYS A 1 87 ? 9.201 6.285 -2.168 1.00 95.31 87 LYS A N 1
ATOM 700 C CA . LYS A 1 87 ? 8.722 5.953 -3.513 1.00 95.31 87 LYS A CA 1
ATOM 701 C C . LYS A 1 87 ? 7.898 4.666 -3.533 1.00 95.31 87 LYS A C 1
ATOM 703 O O . LYS A 1 87 ? 6.803 4.658 -4.098 1.00 95.31 87 LYS A O 1
ATOM 708 N N . LEU A 1 88 ? 8.369 3.604 -2.873 1.00 97.62 88 LEU A N 1
ATOM 709 C CA . LEU A 1 88 ? 7.602 2.362 -2.759 1.00 97.62 88 LEU A CA 1
ATOM 710 C C . LEU A 1 88 ? 6.275 2.577 -2.026 1.00 97.62 88 LEU A C 1
ATOM 712 O O . LEU A 1 88 ? 5.245 2.069 -2.469 1.00 97.62 88 LEU A O 1
ATOM 716 N N . THR A 1 89 ? 6.280 3.371 -0.953 1.00 97.06 89 THR A N 1
ATOM 717 C CA . THR A 1 89 ? 5.068 3.703 -0.193 1.00 97.06 89 THR A CA 1
ATOM 718 C C . THR A 1 89 ? 4.007 4.329 -1.098 1.00 97.06 89 THR A C 1
ATOM 720 O O . THR A 1 89 ? 2.847 3.922 -1.045 1.00 97.06 89 THR A O 1
ATOM 723 N N . GLU A 1 90 ? 4.384 5.275 -1.966 1.00 96.62 90 GLU A N 1
ATOM 724 C CA . GLU A 1 90 ? 3.447 5.866 -2.932 1.00 96.62 90 GLU A CA 1
ATOM 725 C C . GLU A 1 90 ? 2.951 4.862 -3.973 1.00 96.62 90 GLU A C 1
ATOM 727 O O . GLU A 1 90 ? 1.763 4.870 -4.292 1.00 96.62 90 GLU A O 1
ATOM 732 N N . MET A 1 91 ? 3.817 3.982 -4.486 1.00 97.69 91 MET A N 1
ATOM 733 C CA . MET A 1 91 ? 3.422 2.984 -5.491 1.00 97.69 91 MET A CA 1
ATOM 734 C C . MET A 1 91 ? 2.462 1.936 -4.917 1.00 97.69 91 MET A C 1
ATOM 736 O O . MET A 1 91 ? 1.463 1.603 -5.557 1.00 97.69 91 MET A O 1
ATOM 740 N N . ILE A 1 92 ? 2.698 1.471 -3.686 1.00 98.06 92 ILE A N 1
ATOM 741 C CA . ILE A 1 92 ? 1.760 0.590 -2.976 1.00 98.06 92 ILE A CA 1
ATOM 742 C C . ILE A 1 92 ? 0.440 1.319 -2.712 1.00 98.06 92 ILE A C 1
ATOM 744 O O . ILE A 1 92 ? -0.638 0.762 -2.925 1.00 98.06 92 ILE A O 1
ATOM 748 N N . ALA A 1 93 ? 0.501 2.571 -2.261 1.00 97.12 93 ALA A N 1
ATOM 749 C CA . ALA A 1 93 ? -0.693 3.347 -1.969 1.00 97.12 93 ALA A CA 1
ATOM 750 C C . ALA A 1 93 ? -1.545 3.583 -3.225 1.00 97.12 93 ALA A C 1
ATOM 752 O O . ALA A 1 93 ? -2.758 3.403 -3.182 1.00 97.12 93 ALA A O 1
ATOM 753 N N . LEU A 1 94 ? -0.909 3.888 -4.356 1.00 96.81 94 LEU A N 1
ATOM 754 C CA . LEU A 1 94 ? -1.558 4.023 -5.657 1.00 96.81 94 LEU A CA 1
ATOM 755 C C . LEU A 1 94 ? -2.211 2.705 -6.116 1.00 96.81 94 LEU A C 1
ATOM 757 O O . LEU A 1 94 ? -3.331 2.718 -6.622 1.00 96.81 94 LEU A O 1
ATOM 761 N N . HIS A 1 95 ? -1.576 1.558 -5.863 1.00 97.50 95 HIS A N 1
ATOM 762 C CA . HIS A 1 95 ? -2.180 0.246 -6.118 1.00 97.50 95 HIS A CA 1
ATOM 763 C C . HIS A 1 95 ? -3.444 0.011 -5.275 1.00 97.50 95 HIS A C 1
ATOM 765 O O . HIS A 1 95 ? -4.500 -0.382 -5.778 1.00 97.50 95 HIS A O 1
ATOM 771 N N . LEU A 1 96 ? -3.360 0.309 -3.976 1.00 97.25 96 LEU A N 1
ATOM 772 C CA . LEU A 1 96 ? -4.478 0.208 -3.034 1.00 97.25 96 LEU A CA 1
ATOM 773 C C . LEU A 1 96 ? -5.597 1.219 -3.325 1.00 97.25 96 LEU A C 1
ATOM 775 O O . LEU A 1 96 ? -6.756 0.972 -2.973 1.00 97.25 96 LEU A O 1
ATOM 779 N N . ASP A 1 97 ? -5.280 2.322 -4.006 1.00 96.44 97 ASP A N 1
ATOM 780 C CA . ASP A 1 97 ? -6.264 3.264 -4.538 1.00 96.44 97 ASP A CA 1
ATOM 781 C C . ASP A 1 97 ? -7.118 2.654 -5.662 1.00 96.44 97 ASP A C 1
ATOM 783 O O . ASP A 1 97 ? -8.260 3.062 -5.868 1.00 96.44 97 ASP A O 1
ATOM 787 N N . ALA A 1 98 ? -6.638 1.618 -6.349 1.00 96.00 98 ALA A N 1
ATOM 788 C CA . ALA A 1 98 ? -7.381 0.989 -7.437 1.00 96.00 98 ALA A CA 1
ATOM 789 C C . ALA A 1 98 ? -8.070 -0.324 -7.047 1.00 96.00 98 ALA A C 1
ATOM 791 O O . ALA A 1 98 ? -9.159 -0.612 -7.552 1.00 96.00 98 ALA A O 1
ATOM 792 N N . ILE A 1 99 ? -7.514 -1.108 -6.117 1.00 95.38 99 ILE A N 1
ATOM 793 C CA . ILE A 1 99 ? -7.972 -2.490 -5.881 1.00 95.38 99 ILE A CA 1
ATOM 794 C C . ILE A 1 99 ? -8.235 -2.830 -4.408 1.00 95.38 99 ILE A C 1
ATOM 796 O O . ILE A 1 99 ? -7.872 -2.085 -3.503 1.00 95.38 99 ILE A O 1
ATOM 800 N N . TYR A 1 100 ? -8.872 -3.980 -4.170 1.00 93.00 100 TYR A N 1
ATOM 801 C CA . TYR A 1 100 ? -8.876 -4.668 -2.876 1.00 93.00 100 TYR A CA 1
ATOM 802 C C . TYR A 1 100 ? -7.731 -5.686 -2.873 1.00 93.00 100 TYR A C 1
ATOM 804 O O . TYR A 1 100 ? -7.887 -6.800 -3.368 1.00 93.00 100 TYR A O 1
ATOM 812 N N . ALA A 1 101 ? -6.557 -5.266 -2.401 1.00 90.06 101 ALA A N 1
ATOM 813 C CA . ALA A 1 101 ? -5.341 -6.066 -2.509 1.00 90.0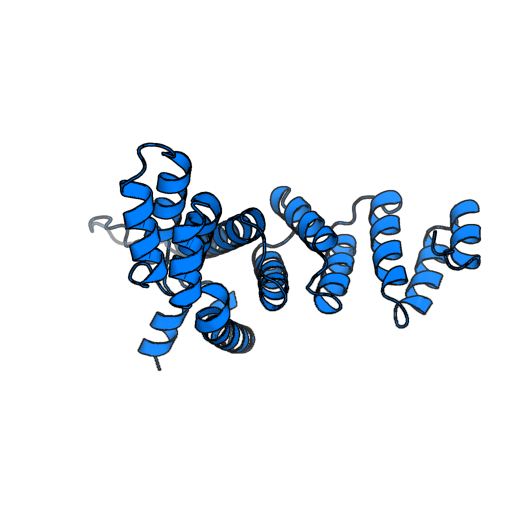6 101 ALA A CA 1
ATOM 814 C C . ALA A 1 101 ? -5.278 -7.233 -1.510 1.00 90.06 101 ALA A C 1
ATOM 816 O O . ALA A 1 101 ? -5.960 -7.239 -0.481 1.00 90.06 101 ALA A O 1
ATOM 817 N N . LYS A 1 102 ? -4.404 -8.195 -1.825 1.00 90.19 102 LYS A N 1
ATOM 818 C CA . LYS A 1 102 ? -4.060 -9.345 -0.974 1.00 90.19 102 LYS A CA 1
ATOM 819 C C . LYS A 1 102 ? -3.293 -8.917 0.284 1.00 90.19 102 LYS A C 1
ATOM 821 O O . LYS A 1 102 ? -2.786 -7.796 0.359 1.00 90.19 102 LYS A O 1
ATOM 826 N N . CYS A 1 103 ? -3.181 -9.834 1.247 1.00 90.88 103 CYS A N 1
ATOM 827 C CA . CYS A 1 103 ? -2.497 -9.615 2.524 1.00 90.88 103 CYS A CA 1
ATOM 828 C C . CYS A 1 103 ? -1.056 -9.090 2.352 1.00 90.88 103 CYS A C 1
ATOM 830 O O . CYS A 1 103 ? -0.692 -8.124 3.019 1.00 90.88 103 CYS A O 1
ATOM 832 N N . ASP A 1 104 ? -0.282 -9.630 1.406 1.00 93.62 104 ASP A N 1
ATOM 833 C CA . ASP A 1 104 ? 1.126 -9.255 1.193 1.00 93.62 104 ASP A CA 1
ATOM 834 C C . ASP A 1 104 ? 1.328 -7.770 0.860 1.00 93.62 104 ASP A C 1
ATOM 836 O O . ASP A 1 104 ? 2.277 -7.149 1.331 1.00 93.62 104 ASP A O 1
ATOM 840 N N . VAL A 1 105 ? 0.405 -7.161 0.107 1.00 96.62 105 VAL A N 1
ATOM 841 C CA . VAL A 1 105 ? 0.482 -5.730 -0.236 1.00 96.62 105 VAL A CA 1
ATOM 842 C C . VAL A 1 105 ? 0.294 -4.865 1.011 1.00 96.62 105 VAL A C 1
ATOM 844 O O . VAL A 1 105 ? 1.008 -3.884 1.212 1.00 96.62 105 VAL A O 1
ATOM 847 N N . TRP A 1 106 ? -0.648 -5.240 1.882 1.00 97.50 106 TRP A N 1
ATOM 848 C CA . TRP A 1 106 ? -0.871 -4.548 3.153 1.00 97.50 106 TRP A CA 1
ATOM 849 C C . TRP A 1 106 ? 0.296 -4.727 4.119 1.00 97.50 106 TRP A C 1
ATOM 851 O O . TRP A 1 106 ? 0.646 -3.785 4.832 1.00 97.50 106 TRP A O 1
ATOM 861 N N . LYS A 1 107 ? 0.909 -5.913 4.125 1.00 96.56 107 LYS A N 1
ATOM 862 C CA . LYS A 1 107 ? 2.113 -6.196 4.906 1.00 96.56 107 LYS A CA 1
ATOM 863 C C . LYS A 1 107 ? 3.251 -5.272 4.495 1.00 96.56 107 LYS A C 1
ATOM 865 O O . LYS A 1 107 ? 3.841 -4.624 5.355 1.00 96.56 107 LYS A O 1
ATOM 870 N N . GLU A 1 108 ? 3.507 -5.170 3.193 1.00 97.31 108 GLU A N 1
ATOM 871 C CA . GLU A 1 108 ? 4.578 -4.331 2.661 1.00 97.31 108 GLU A CA 1
ATOM 872 C C . GLU A 1 108 ? 4.315 -2.842 2.928 1.00 97.31 108 GLU A C 1
ATOM 874 O O . GLU A 1 108 ? 5.219 -2.120 3.347 1.00 97.31 108 GLU A O 1
ATOM 879 N N . LEU A 1 109 ? 3.060 -2.385 2.806 1.00 97.50 109 LEU A N 1
ATOM 880 C CA . LEU A 1 109 ? 2.694 -1.017 3.184 1.00 97.50 109 LEU A CA 1
ATOM 881 C C . LEU A 1 109 ? 2.994 -0.736 4.662 1.00 97.50 109 LEU A C 1
ATOM 883 O O . LEU A 1 109 ? 3.596 0.286 4.995 1.00 97.50 109 LEU A O 1
ATOM 887 N N . ALA A 1 110 ? 2.562 -1.631 5.554 1.00 96.81 110 ALA A N 1
ATOM 888 C CA . ALA A 1 110 ? 2.811 -1.497 6.983 1.00 96.81 110 ALA A CA 1
ATOM 889 C C . ALA A 1 110 ? 4.319 -1.426 7.270 1.00 96.81 110 ALA A C 1
ATOM 891 O O . ALA A 1 110 ? 4.755 -0.548 8.021 1.00 96.81 110 ALA A O 1
ATOM 892 N N . SER A 1 111 ? 5.114 -2.306 6.652 1.00 95.75 111 SER A N 1
ATOM 893 C CA . SER A 1 111 ? 6.577 -2.318 6.757 1.00 95.75 111 SER A CA 1
ATOM 894 C C . SER A 1 111 ? 7.208 -1.016 6.266 1.00 95.75 111 SER A C 1
ATOM 896 O O . SER A 1 111 ? 8.066 -0.468 6.958 1.00 95.75 111 SER A O 1
ATOM 898 N N . CYS A 1 112 ? 6.737 -0.463 5.146 1.00 95.75 112 CYS A N 1
ATOM 899 C CA . CYS A 1 112 ? 7.185 0.836 4.650 1.00 95.75 112 CYS A CA 1
ATOM 900 C C . CYS A 1 112 ? 6.917 1.959 5.662 1.00 95.75 112 CYS A C 1
ATOM 902 O O . CYS A 1 112 ? 7.829 2.719 5.980 1.00 95.75 112 CYS A O 1
ATOM 904 N N . PHE A 1 113 ? 5.710 2.038 6.236 1.00 94.62 113 PHE A N 1
ATOM 905 C CA . PHE A 1 113 ? 5.404 3.038 7.267 1.00 94.62 113 PHE A CA 1
ATOM 906 C C . PHE A 1 113 ? 6.307 2.919 8.492 1.00 94.62 113 PHE A C 1
ATOM 908 O O . PHE A 1 113 ? 6.800 3.928 8.992 1.00 94.62 113 PHE A O 1
ATOM 915 N N . LEU A 1 114 ? 6.562 1.695 8.951 1.00 92.25 114 LEU A N 1
ATOM 916 C CA . LEU A 1 114 ? 7.465 1.463 10.070 1.00 92.25 114 LEU A CA 1
ATOM 917 C C . LEU A 1 114 ? 8.892 1.934 9.759 1.00 92.25 114 LEU A C 1
ATOM 919 O O . LEU A 1 114 ? 9.478 2.637 10.576 1.00 92.25 114 LEU A O 1
ATOM 923 N N . ASN A 1 115 ? 9.422 1.593 8.581 1.00 91.12 115 ASN A N 1
ATOM 924 C CA . ASN A 1 115 ? 10.757 2.017 8.156 1.00 91.12 115 ASN A CA 1
ATOM 925 C C . ASN A 1 115 ? 10.862 3.547 8.079 1.00 91.12 115 ASN A C 1
ATOM 927 O O . ASN A 1 115 ? 11.840 4.122 8.549 1.00 91.12 115 ASN A O 1
ATOM 931 N N . LEU A 1 116 ? 9.835 4.219 7.551 1.00 89.81 116 LEU A N 1
ATOM 932 C CA . LEU A 1 116 ? 9.795 5.680 7.471 1.00 89.81 116 LEU A CA 1
ATOM 933 C C . LEU A 1 116 ? 9.791 6.347 8.852 1.00 89.81 116 LEU A C 1
ATOM 935 O O . LEU A 1 116 ? 10.485 7.346 9.043 1.00 89.81 116 LEU A O 1
ATOM 939 N N . CYS A 1 117 ? 9.045 5.797 9.815 1.00 83.00 117 CYS A N 1
ATOM 940 C CA . CYS A 1 117 ? 9.052 6.292 11.194 1.00 83.00 117 CYS A CA 1
ATOM 941 C C . CYS A 1 117 ? 10.429 6.104 11.857 1.00 83.00 117 CYS A C 1
ATOM 943 O O . CYS A 1 117 ? 10.911 7.021 12.513 1.00 83.00 117 CYS A O 1
ATOM 945 N N . GLN A 1 118 ? 11.092 4.964 11.635 1.00 79.50 118 GLN A N 1
ATOM 946 C CA . GLN A 1 118 ? 12.409 4.667 12.219 1.00 79.50 118 GLN A CA 1
ATOM 947 C C . GLN A 1 118 ? 13.534 5.527 11.619 1.00 79.50 118 GLN A C 1
ATOM 949 O O . GLN A 1 118 ? 14.378 6.045 12.346 1.00 79.50 118 GLN A O 1
ATOM 954 N N . CYS A 1 119 ? 13.526 5.772 10.304 1.00 61.41 119 CYS A N 1
ATOM 955 C CA . CYS A 1 119 ? 14.529 6.636 9.671 1.00 61.41 119 CYS A CA 1
ATOM 956 C C . CYS A 1 119 ? 14.478 8.093 10.163 1.00 61.41 119 CYS A C 1
ATOM 958 O O . CYS A 1 119 ? 15.497 8.788 10.125 1.00 61.41 119 CYS A O 1
ATOM 960 N N . ALA A 1 120 ? 13.316 8.575 10.612 1.00 56.16 120 ALA A N 1
ATOM 961 C CA . ALA A 1 120 ? 13.199 9.908 11.199 1.00 56.16 120 ALA A CA 1
ATOM 962 C C . ALA A 1 120 ? 13.912 10.002 12.565 1.00 56.16 120 ALA A C 1
ATOM 964 O O . ALA A 1 120 ? 14.525 11.026 12.874 1.00 56.16 120 ALA A O 1
ATOM 965 N N . GLU A 1 121 ? 13.906 8.922 13.351 1.00 55.16 121 GLU A N 1
ATOM 966 C CA . GLU A 1 121 ? 14.566 8.853 14.662 1.00 55.16 121 GLU A CA 1
ATOM 967 C C . GLU A 1 121 ? 16.098 8.882 14.538 1.00 55.16 121 GLU A C 1
ATOM 969 O O . GLU A 1 121 ? 16.767 9.654 15.236 1.00 55.16 121 GLU A O 1
ATOM 974 N N . ASP A 1 122 ? 16.656 8.122 13.589 1.00 53.12 122 ASP A N 1
ATOM 975 C CA . ASP A 1 122 ? 18.106 8.054 13.346 1.00 53.12 122 ASP A CA 1
ATOM 976 C C . ASP A 1 122 ? 18.696 9.412 12.923 1.00 53.12 122 ASP A C 1
ATOM 978 O O . ASP A 1 122 ? 19.802 9.783 13.330 1.00 53.12 122 ASP A O 1
ATOM 982 N N . ARG A 1 123 ? 17.939 10.203 12.147 1.00 51.28 123 ARG A N 1
ATOM 983 C CA . ARG A 1 123 ? 18.351 11.551 11.716 1.00 51.28 123 ARG A CA 1
ATOM 984 C C . ARG A 1 123 ? 18.406 12.552 12.875 1.00 51.28 123 ARG A C 1
ATOM 986 O O . ARG A 1 123 ? 19.266 13.430 12.860 1.00 51.28 123 ARG A O 1
ATOM 993 N N . MET A 1 124 ? 17.538 12.426 13.883 1.00 49.47 124 MET A N 1
ATOM 994 C CA . MET A 1 124 ? 17.552 13.308 15.061 1.00 49.47 124 MET A CA 1
ATOM 995 C C . MET A 1 124 ? 18.628 12.920 16.084 1.00 49.47 124 MET A C 1
ATOM 997 O O . MET A 1 124 ? 19.221 13.801 16.713 1.00 49.47 124 MET A O 1
ATOM 1001 N N . SER A 1 125 ? 18.938 11.626 16.212 1.00 49.19 125 SER A N 1
ATOM 1002 C CA . SER A 1 125 ? 20.005 11.123 17.090 1.00 49.19 125 SER A CA 1
ATOM 1003 C C . SER A 1 125 ? 21.380 11.730 16.761 1.00 49.19 125 SER A C 1
ATOM 1005 O O . SER A 1 125 ? 22.137 12.108 17.658 1.00 49.19 125 SER A O 1
ATOM 1007 N N . ALA A 1 126 ? 21.672 11.935 15.471 1.00 47.16 126 ALA A N 1
ATOM 1008 C CA . ALA A 1 126 ? 22.944 12.485 14.998 1.00 47.16 126 ALA A CA 1
ATOM 1009 C C . ALA A 1 126 ? 23.171 13.980 15.326 1.00 47.16 126 ALA A C 1
ATOM 1011 O O . ALA A 1 126 ? 24.288 14.477 15.164 1.00 47.16 126 ALA A O 1
ATOM 1012 N N . CYS A 1 127 ? 22.152 14.708 15.803 1.00 47.41 127 CYS A N 1
ATOM 1013 C CA . CYS A 1 127 ? 22.255 16.139 16.113 1.00 47.41 127 CYS A CA 1
ATOM 1014 C C . CYS A 1 127 ? 22.529 16.462 17.595 1.00 47.41 127 CYS A C 1
ATOM 1016 O O . CYS A 1 127 ? 22.746 17.631 17.920 1.00 47.41 127 CYS A O 1
ATOM 1018 N N . TYR A 1 128 ? 22.596 15.476 18.497 1.00 45.34 128 TYR A N 1
ATOM 1019 C CA . TYR A 1 128 ? 22.918 15.719 19.910 1.00 45.34 128 TYR A CA 1
ATOM 1020 C C . TYR A 1 128 ? 24.421 15.632 20.187 1.00 45.34 128 TYR A C 1
ATOM 1022 O O . TYR A 1 128 ? 24.923 14.676 20.773 1.00 45.34 128 TYR A O 1
ATOM 1030 N N . ASN A 1 129 ? 25.147 16.687 19.816 1.00 44.88 129 ASN A N 1
ATOM 1031 C CA . ASN A 1 129 ? 26.507 16.917 20.297 1.00 44.88 129 ASN A CA 1
ATOM 1032 C C . ASN A 1 129 ? 26.555 18.154 21.205 1.00 44.88 129 ASN A C 1
ATOM 1034 O O . ASN A 1 129 ? 26.624 19.284 20.731 1.00 44.88 129 ASN A O 1
ATOM 1038 N N . GLY A 1 130 ? 26.614 17.916 22.521 1.00 43.09 130 GLY A N 1
ATOM 1039 C CA . GLY A 1 130 ? 27.336 18.800 23.440 1.00 43.09 130 GLY A CA 1
ATOM 1040 C C . GLY A 1 130 ? 26.556 19.434 24.596 1.00 43.09 130 GLY A C 1
ATOM 1041 O O . GLY A 1 130 ? 25.941 20.478 24.431 1.00 43.09 130 GLY A O 1
ATOM 1042 N N . LYS A 1 131 ? 26.833 18.890 25.793 1.00 44.53 131 LYS A N 1
ATOM 1043 C CA . LYS A 1 131 ? 26.901 19.550 27.115 1.00 44.53 131 LYS A CA 1
ATOM 1044 C C . LYS A 1 131 ? 25.571 19.943 27.779 1.00 44.53 131 LYS A C 1
ATOM 1046 O O . LYS A 1 131 ? 25.112 21.061 27.623 1.00 44.53 131 LYS A O 1
ATOM 1051 N N . ASP A 1 132 ? 25.047 19.086 28.654 1.00 42.19 132 ASP A N 1
ATOM 1052 C CA . ASP A 1 132 ? 25.314 19.214 30.094 1.00 42.19 132 ASP A CA 1
ATOM 1053 C C . ASP A 1 132 ? 24.831 17.977 30.867 1.00 42.19 132 ASP A C 1
ATOM 1055 O O . ASP A 1 132 ? 24.005 17.197 30.392 1.00 42.19 132 ASP A O 1
ATOM 1059 N N . GLY A 1 133 ? 25.432 17.755 32.031 1.00 47.16 133 GLY A N 1
ATOM 1060 C CA . GLY A 1 133 ? 25.278 16.541 32.822 1.00 47.16 133 GLY A CA 1
ATOM 1061 C C . GLY A 1 133 ? 23.900 16.348 33.461 1.00 47.16 133 GLY A C 1
ATOM 1062 O O . GLY A 1 133 ? 23.235 17.295 33.858 1.00 47.16 133 GLY A O 1
ATOM 1063 N N . ARG A 1 134 ? 23.572 15.062 33.659 1.00 44.22 134 ARG A N 1
ATOM 1064 C CA . ARG A 1 134 ? 22.476 14.515 34.476 1.00 44.22 134 ARG A CA 1
ATOM 1065 C C . ARG A 1 134 ? 21.083 15.016 34.103 1.00 44.22 134 ARG A C 1
ATOM 1067 O O . ARG A 1 134 ? 20.627 16.004 34.650 1.00 44.22 134 ARG A O 1
ATOM 1074 N N . ASN A 1 135 ? 20.363 14.211 33.329 1.00 35.12 135 ASN A N 1
ATOM 1075 C CA . ASN A 1 135 ? 18.961 13.899 33.601 1.00 35.12 135 ASN A CA 1
ATOM 1076 C C . ASN A 1 135 ? 18.643 12.516 33.026 1.00 35.12 135 ASN A C 1
ATOM 1078 O O . ASN A 1 135 ? 19.219 12.103 32.022 1.00 35.12 135 ASN A O 1
ATOM 1082 N N . GLN A 1 136 ? 17.803 11.773 33.746 1.00 37.94 136 GLN A N 1
ATOM 1083 C CA . GLN A 1 136 ? 17.342 10.432 33.402 1.00 37.94 136 GLN A CA 1
ATOM 1084 C C . GLN A 1 136 ? 16.931 10.343 31.933 1.00 37.94 136 GLN A C 1
ATOM 1086 O O . GLN A 1 136 ? 16.121 11.134 31.459 1.00 37.94 136 GLN A O 1
ATOM 1091 N N . ILE A 1 137 ? 17.490 9.349 31.243 1.00 35.00 137 ILE A N 1
ATOM 1092 C CA . ILE A 1 137 ? 17.111 8.944 29.893 1.00 35.00 137 ILE A CA 1
ATOM 1093 C C . ILE A 1 137 ? 15.695 8.358 29.987 1.00 35.00 137 ILE A C 1
ATOM 1095 O O . ILE A 1 137 ? 15.511 7.152 30.121 1.00 35.00 137 ILE A O 1
ATOM 1099 N N . HIS A 1 138 ? 14.685 9.224 29.987 1.00 36.47 138 HIS A N 1
ATOM 1100 C CA . HIS A 1 138 ? 13.381 8.864 29.459 1.00 36.47 138 HIS A CA 1
ATOM 1101 C C . HIS A 1 138 ? 13.563 8.952 27.945 1.00 36.47 138 HIS A C 1
ATOM 1103 O O . HIS A 1 138 ? 13.636 10.046 27.389 1.00 36.47 138 HIS A O 1
ATOM 1109 N N . LEU A 1 139 ? 13.776 7.807 27.292 1.00 37.25 139 LEU A N 1
ATOM 1110 C CA . LEU A 1 139 ? 13.662 7.710 25.840 1.00 37.25 139 LEU A CA 1
ATOM 1111 C C . LEU A 1 139 ? 12.188 7.964 25.507 1.00 37.25 139 LEU A C 1
ATOM 1113 O O . LEU A 1 139 ? 11.423 7.019 25.322 1.00 37.25 139 LEU A O 1
ATOM 1117 N N . ASP A 1 140 ? 11.773 9.228 25.481 1.00 38.91 140 ASP A N 1
ATOM 1118 C CA . ASP A 1 140 ? 10.563 9.623 24.774 1.00 38.91 140 ASP A CA 1
ATOM 1119 C C . ASP A 1 140 ? 10.824 9.288 23.308 1.00 38.91 140 ASP A C 1
ATOM 1121 O O . ASP A 1 140 ? 11.490 10.029 22.588 1.00 38.91 140 ASP A O 1
ATOM 1125 N N . HIS A 1 141 ? 10.366 8.103 22.900 1.00 46.69 141 HIS A N 1
ATOM 1126 C CA . HIS A 1 141 ? 10.289 7.685 21.507 1.00 46.69 141 HIS A CA 1
ATOM 1127 C C . HIS A 1 141 ? 9.250 8.596 20.854 1.00 46.69 141 HIS A C 1
ATOM 1129 O O . HIS A 1 141 ? 8.074 8.245 20.732 1.00 46.69 141 HIS A O 1
ATOM 1135 N N . SER A 1 142 ? 9.634 9.833 20.534 1.00 52.88 142 SER A N 1
ATOM 1136 C CA . SER A 1 142 ? 8.795 10.696 19.724 1.00 52.88 142 SER A CA 1
ATOM 1137 C C . SER A 1 142 ? 8.865 10.148 18.307 1.00 52.88 142 SER A C 1
ATOM 1139 O O . SER A 1 142 ? 9.679 10.603 17.504 1.00 52.88 142 SER A O 1
ATOM 1141 N N . ASN A 1 143 ? 8.036 9.143 18.025 1.00 61.25 143 ASN A N 1
ATOM 1142 C CA . ASN A 1 143 ? 7.803 8.650 16.677 1.00 61.25 143 ASN A CA 1
ATOM 1143 C C . ASN A 1 143 ? 7.431 9.884 15.826 1.00 61.25 143 ASN A C 1
ATOM 1145 O O . ASN A 1 143 ? 6.338 10.446 15.964 1.00 61.25 143 ASN A O 1
ATOM 1149 N N . GLN A 1 144 ? 8.371 10.394 15.031 1.00 68.19 144 GLN A N 1
ATOM 1150 C CA . GLN A 1 144 ? 8.166 11.616 14.262 1.00 68.19 144 GLN A CA 1
ATOM 1151 C C . GLN A 1 144 ? 7.355 11.274 13.015 1.00 68.19 144 GLN A C 1
ATOM 1153 O O . GLN A 1 144 ? 7.585 10.245 12.388 1.00 68.19 144 GLN A O 1
ATOM 1158 N N . ILE A 1 145 ? 6.403 12.134 12.640 1.00 78.25 145 ILE A N 1
ATOM 1159 C CA . ILE A 1 145 ? 5.641 11.947 11.402 1.00 78.25 145 ILE A CA 1
ATOM 1160 C C . ILE A 1 145 ? 6.607 12.079 10.208 1.00 78.25 145 ILE A C 1
ATOM 1162 O O . ILE A 1 145 ? 7.193 13.155 10.051 1.00 78.25 145 ILE A O 1
ATOM 1166 N N . PRO A 1 146 ? 6.737 11.049 9.350 1.00 81.38 146 PRO A N 1
ATOM 1167 C CA . PRO A 1 146 ? 7.621 11.097 8.184 1.00 81.38 146 PRO A CA 1
ATOM 1168 C C . PRO A 1 146 ? 7.359 12.273 7.225 1.00 81.38 146 PRO A C 1
ATOM 1170 O O . PRO A 1 146 ? 6.226 12.754 7.099 1.00 81.38 146 PRO A O 1
ATOM 1173 N N . GLU A 1 147 ? 8.400 12.717 6.507 1.00 82.12 147 GLU A N 1
ATOM 1174 C CA . GLU A 1 147 ? 8.357 13.880 5.598 1.00 82.12 147 GLU A CA 1
ATOM 1175 C C . GLU A 1 147 ? 7.296 13.746 4.498 1.00 82.12 147 GLU A C 1
ATOM 1177 O O . GLU A 1 147 ? 6.573 14.706 4.213 1.00 82.12 147 GLU A O 1
ATOM 1182 N N . ILE A 1 148 ? 7.113 12.535 3.965 1.00 82.56 148 ILE A N 1
ATOM 1183 C CA . ILE A 1 148 ? 6.058 12.196 3.001 1.00 82.56 148 ILE A CA 1
ATOM 1184 C C . ILE A 1 148 ?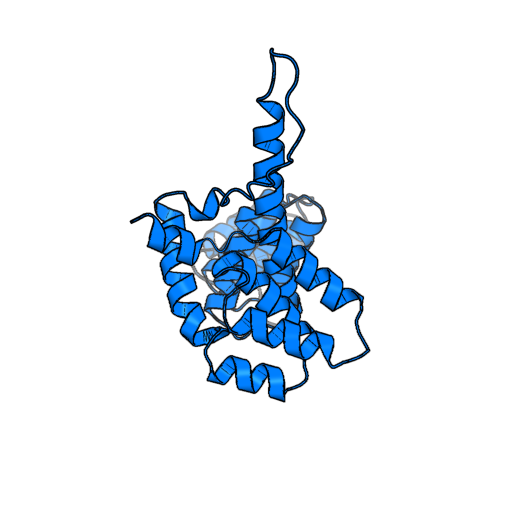 4.647 12.612 3.470 1.00 82.56 148 ILE A C 1
ATOM 1186 O O . ILE A 1 148 ? 3.804 12.960 2.644 1.00 82.56 148 ILE A O 1
ATOM 1190 N N . PHE A 1 149 ? 4.381 12.685 4.780 1.00 81.12 149 PHE A N 1
ATOM 1191 C CA . PHE A 1 149 ? 3.081 13.111 5.320 1.00 81.12 149 PHE A CA 1
ATOM 1192 C C . PHE A 1 149 ? 3.040 14.573 5.784 1.00 81.12 149 PHE A C 1
ATOM 1194 O O . PHE A 1 149 ? 1.957 15.089 6.083 1.00 81.12 149 PHE A O 1
ATOM 1201 N N . THR A 1 150 ? 4.184 15.256 5.868 1.00 79.44 150 THR A N 1
ATOM 1202 C CA . THR A 1 150 ? 4.270 16.644 6.356 1.00 79.44 150 THR A CA 1
ATOM 1203 C C . THR A 1 150 ? 4.527 17.657 5.243 1.00 79.44 150 THR A C 1
ATOM 1205 O O . THR A 1 150 ? 4.017 18.780 5.337 1.00 79.44 150 THR A O 1
ATOM 1208 N N . ASN A 1 151 ? 5.222 17.271 4.165 1.00 84.06 151 ASN A N 1
ATOM 1209 C CA . ASN A 1 151 ? 5.429 18.110 2.984 1.00 84.06 151 ASN A CA 1
ATOM 1210 C C . ASN A 1 151 ? 4.076 18.566 2.403 1.00 84.06 151 ASN A C 1
ATOM 1212 O O . ASN A 1 151 ? 3.119 17.805 2.305 1.00 84.06 151 ASN A O 1
ATOM 1216 N N . ARG A 1 152 ? 3.965 19.852 2.047 1.00 76.88 152 ARG A N 1
ATOM 1217 C CA . ARG A 1 152 ? 2.700 20.521 1.708 1.00 76.88 152 ARG A CA 1
ATOM 1218 C C . ARG A 1 152 ? 1.904 19.830 0.600 1.00 76.88 152 ARG A C 1
ATOM 1220 O O . ARG A 1 152 ? 0.673 19.824 0.677 1.00 76.88 152 ARG A O 1
ATOM 1227 N N . GLU A 1 153 ? 2.569 19.336 -0.439 1.00 82.31 153 GLU A N 1
ATOM 1228 C CA . GLU A 1 153 ? 1.898 18.717 -1.586 1.00 82.31 153 GLU A CA 1
ATOM 1229 C C . GLU A 1 153 ? 1.476 17.283 -1.265 1.00 82.31 153 GLU A C 1
ATOM 1231 O O . GLU A 1 153 ? 0.281 16.975 -1.290 1.00 82.31 153 GLU A O 1
ATOM 1236 N N . SER A 1 154 ? 2.423 16.450 -0.832 1.00 81.25 154 SER A N 1
ATOM 1237 C CA . SER A 1 154 ? 2.164 15.059 -0.456 1.00 81.25 154 SER A CA 1
ATOM 1238 C C . SER A 1 154 ? 1.171 14.945 0.708 1.00 81.25 154 SER A C 1
ATOM 1240 O O . SER A 1 154 ? 0.264 14.115 0.665 1.00 81.25 154 SER A O 1
ATOM 1242 N N . ARG A 1 155 ? 1.217 15.850 1.698 1.00 85.88 155 ARG A N 1
ATOM 1243 C CA . ARG A 1 155 ? 0.255 15.907 2.814 1.00 85.88 155 ARG A CA 1
ATOM 1244 C C . ARG A 1 155 ? -1.186 16.031 2.333 1.00 85.88 155 ARG A C 1
ATOM 1246 O O . ARG A 1 155 ? -2.079 15.422 2.920 1.00 85.88 155 ARG A O 1
ATOM 1253 N N . LYS A 1 156 ? -1.455 16.830 1.295 1.00 88.06 156 LYS A N 1
ATOM 1254 C CA . LYS A 1 156 ? -2.820 16.970 0.759 1.00 88.06 156 LYS A CA 1
ATOM 1255 C C . LYS A 1 156 ? -3.285 15.666 0.121 1.00 88.06 156 LYS A C 1
ATOM 1257 O O . LYS A 1 156 ? -4.396 15.226 0.413 1.00 88.06 156 LYS A O 1
ATOM 1262 N N . THR A 1 157 ? -2.424 15.048 -0.682 1.00 91.75 157 THR A N 1
ATOM 1263 C CA . THR A 1 157 ? -2.686 13.760 -1.334 1.00 91.75 157 THR A CA 1
ATOM 1264 C C . THR A 1 157 ? -2.971 12.673 -0.303 1.00 91.75 157 THR A C 1
ATOM 1266 O O . THR A 1 157 ? -4.034 12.055 -0.342 1.00 91.75 157 THR A O 1
ATOM 1269 N N . TRP A 1 158 ? -2.110 12.518 0.704 1.00 93.44 158 TRP A N 1
ATOM 1270 C CA . TRP A 1 158 ? -2.302 11.534 1.769 1.00 93.44 158 TRP A CA 1
ATOM 1271 C C . TRP A 1 158 ? -3.541 11.791 2.619 1.00 93.44 158 TRP A C 1
ATOM 1273 O O . TRP A 1 158 ? -4.231 10.844 2.980 1.00 93.44 158 TRP A O 1
ATOM 1283 N N . ARG A 1 159 ? -3.899 13.048 2.911 1.00 92.06 159 ARG A N 1
ATOM 1284 C CA . ARG A 1 159 ? -5.158 13.341 3.623 1.00 92.06 159 ARG A CA 1
ATOM 1285 C C . ARG A 1 159 ? -6.385 12.923 2.816 1.00 92.06 159 ARG A C 1
ATOM 1287 O O . ARG A 1 159 ? -7.329 12.385 3.394 1.00 92.06 159 ARG A O 1
ATOM 1294 N N . LEU A 1 160 ? -6.386 13.163 1.504 1.00 93.00 160 LEU A N 1
ATOM 1295 C CA . LEU A 1 160 ? -7.466 12.707 0.626 1.00 93.00 160 LEU A CA 1
ATOM 1296 C C . LEU A 1 160 ? -7.529 11.178 0.588 1.00 93.00 160 LEU A C 1
ATOM 1298 O O . LEU A 1 160 ? -8.609 10.615 0.778 1.00 93.00 160 LEU A O 1
ATOM 1302 N N . ARG A 1 161 ? -6.373 10.524 0.441 1.00 95.06 161 ARG A N 1
ATOM 1303 C CA . ARG A 1 161 ? -6.238 9.066 0.457 1.00 95.06 161 ARG A CA 1
ATOM 1304 C C . ARG A 1 161 ? -6.769 8.465 1.755 1.00 95.06 161 ARG A C 1
ATOM 1306 O O . ARG A 1 161 ? -7.677 7.643 1.714 1.00 95.06 161 ARG A O 1
ATOM 1313 N N . CYS A 1 162 ? -6.316 8.952 2.909 1.00 95.06 162 CYS A N 1
ATOM 1314 C CA . CYS A 1 162 ? -6.790 8.501 4.217 1.00 95.06 162 CYS A CA 1
ATOM 1315 C C . CYS A 1 162 ? -8.305 8.666 4.373 1.00 95.06 162 CYS A C 1
ATOM 1317 O O . CYS A 1 162 ? -8.973 7.753 4.857 1.00 95.06 162 CYS A O 1
ATOM 1319 N N . ARG A 1 163 ? -8.881 9.792 3.933 1.00 94.88 163 ARG A N 1
ATOM 1320 C CA . ARG A 1 163 ? -10.336 9.999 3.986 1.00 94.88 163 ARG A CA 1
ATOM 1321 C C . ARG A 1 163 ? -11.095 9.005 3.110 1.00 94.88 163 ARG A C 1
ATOM 1323 O O . ARG A 1 163 ? -12.162 8.531 3.492 1.00 94.88 163 ARG A O 1
ATOM 1330 N N . TRP A 1 164 ? -10.568 8.700 1.933 1.00 95.62 164 TRP A N 1
ATOM 1331 C CA . TRP A 1 164 ? -11.191 7.759 1.013 1.00 95.62 164 TRP A CA 1
ATOM 1332 C C . TRP A 1 164 ? -11.038 6.302 1.496 1.00 95.62 164 TRP A C 1
ATOM 1334 O O . TRP A 1 164 ? -12.015 5.546 1.491 1.00 95.62 164 TRP A O 1
ATOM 1344 N N . TRP A 1 165 ? -9.877 5.935 2.050 1.00 97.31 165 TRP A N 1
ATOM 1345 C CA . TRP A 1 165 ? -9.612 4.619 2.651 1.00 97.31 165 TRP A CA 1
ATOM 1346 C C . TRP A 1 165 ? -10.482 4.319 3.869 1.00 97.31 165 TRP A C 1
ATOM 1348 O O . TRP A 1 165 ? -10.871 3.164 4.042 1.00 97.31 165 TRP A O 1
ATOM 1358 N N . LEU A 1 166 ? -10.883 5.330 4.653 1.00 95.56 166 LEU A N 1
ATOM 1359 C CA . LEU A 1 166 ? -11.848 5.144 5.747 1.00 95.56 166 LEU A CA 1
ATOM 1360 C C . LEU A 1 166 ? -13.145 4.481 5.271 1.00 95.56 166 LEU A C 1
ATOM 1362 O O . LEU A 1 166 ? -13.721 3.674 5.991 1.00 95.56 166 LEU A O 1
ATOM 1366 N N . ASN A 1 167 ? -13.601 4.800 4.059 1.00 94.62 167 ASN A N 1
ATOM 1367 C CA . ASN A 1 167 ? -14.820 4.216 3.509 1.00 94.62 167 ASN A CA 1
ATOM 1368 C C . ASN A 1 167 ? -14.537 2.921 2.747 1.00 94.62 167 ASN A C 1
ATOM 1370 O O . ASN A 1 167 ? -15.275 1.945 2.885 1.00 94.62 167 ASN A O 1
ATOM 1374 N N . ARG A 1 168 ? -13.470 2.902 1.944 1.00 95.75 168 ARG A N 1
ATOM 1375 C CA . ARG A 1 168 ? -13.183 1.765 1.067 1.00 95.75 168 ARG A CA 1
ATOM 1376 C C . ARG A 1 168 ? -12.600 0.562 1.793 1.00 95.75 168 ARG A C 1
ATOM 1378 O O . ARG A 1 168 ? -13.050 -0.547 1.535 1.00 95.75 168 ARG A O 1
ATOM 1385 N N . HIS A 1 169 ? -11.594 0.785 2.632 1.00 96.56 169 HIS A N 1
ATOM 1386 C CA . HIS A 1 169 ? -10.752 -0.270 3.208 1.00 96.56 169 HIS A CA 1
ATOM 1387 C C . HIS A 1 169 ? -10.988 -0.466 4.702 1.00 96.56 169 HIS A C 1
ATOM 1389 O O . HIS A 1 169 ? -10.728 -1.547 5.215 1.00 96.56 169 HIS A O 1
ATOM 1395 N N . PHE A 1 170 ? -11.505 0.555 5.390 1.00 97.00 170 PHE A N 1
ATOM 1396 C CA . PHE A 1 170 ? -11.637 0.554 6.850 1.00 97.00 170 PHE A CA 1
ATOM 1397 C C . PHE A 1 170 ? -13.047 0.888 7.352 1.00 97.00 170 PHE A C 1
ATOM 1399 O O . PHE A 1 170 ? -13.227 1.229 8.525 1.00 97.00 170 PHE A O 1
ATOM 1406 N N . SER A 1 171 ? -14.065 0.788 6.493 1.00 96.19 171 SER A N 1
ATOM 1407 C CA . SER A 1 171 ? -15.446 1.022 6.917 1.00 96.19 171 SER A CA 1
ATOM 1408 C C . SER A 1 171 ? -15.934 -0.086 7.843 1.00 96.19 171 SER A C 1
ATOM 1410 O O . SER A 1 171 ? -15.380 -1.185 7.904 1.00 96.19 171 SER A O 1
ATOM 1412 N N . HIS A 1 172 ? -17.012 0.191 8.577 1.00 95.62 172 HIS A N 1
ATOM 1413 C CA . HIS A 1 172 ? -17.563 -0.782 9.513 1.00 95.62 172 HIS A CA 1
ATOM 1414 C C . HIS A 1 172 ? -17.980 -2.093 8.830 1.00 95.62 172 HIS A C 1
ATOM 1416 O O . HIS A 1 172 ? -17.751 -3.159 9.395 1.00 95.62 172 HIS A O 1
ATOM 1422 N N . SER A 1 173 ? -18.544 -2.024 7.621 1.00 96.44 173 SER A N 1
ATOM 1423 C CA . SER A 1 173 ? -18.906 -3.207 6.834 1.00 96.44 173 SER A CA 1
ATOM 1424 C C . SER A 1 173 ? -17.680 -4.022 6.425 1.00 96.44 173 SER A C 1
ATOM 1426 O O . SER A 1 173 ? -17.720 -5.245 6.524 1.00 96.44 173 SER A O 1
ATOM 1428 N N . ILE A 1 174 ? -16.588 -3.361 6.025 1.00 96.56 174 ILE A N 1
ATOM 1429 C CA . ILE A 1 174 ? -15.333 -4.036 5.672 1.00 96.56 174 ILE A CA 1
ATOM 1430 C C . ILE A 1 174 ? -14.725 -4.710 6.897 1.00 96.56 174 ILE A C 1
ATOM 1432 O O . ILE A 1 174 ? -14.389 -5.880 6.818 1.00 96.56 174 ILE A O 1
ATOM 1436 N N . LEU A 1 175 ? -14.686 -4.035 8.050 1.00 96.06 175 LEU A N 1
ATOM 1437 C CA . LEU A 1 175 ? -14.214 -4.640 9.299 1.00 96.06 175 LEU A CA 1
ATOM 1438 C C . LEU A 1 175 ? -15.004 -5.905 9.664 1.00 96.06 175 LEU A C 1
ATOM 1440 O O . LEU A 1 175 ? -14.418 -6.924 10.012 1.00 96.06 175 LEU A O 1
ATOM 1444 N N . VAL A 1 176 ? -16.338 -5.850 9.590 1.00 96.31 176 VAL A N 1
ATOM 1445 C CA . VAL A 1 176 ? -17.188 -7.016 9.883 1.00 96.31 176 VAL A CA 1
ATOM 1446 C C . VAL A 1 176 ? -16.925 -8.147 8.886 1.00 96.31 176 VAL A C 1
ATOM 1448 O O . VAL A 1 176 ? -16.848 -9.301 9.295 1.00 96.31 176 VAL A O 1
ATOM 1451 N N . SER A 1 177 ? -16.750 -7.822 7.603 1.00 95.50 177 SER A N 1
ATOM 1452 C CA . SER A 1 177 ? -16.435 -8.799 6.557 1.00 95.50 177 SER A CA 1
ATOM 1453 C C . SER A 1 177 ? -15.052 -9.431 6.736 1.00 95.50 177 SER A C 1
ATOM 1455 O O . SER A 1 177 ? -14.929 -10.643 6.593 1.00 95.50 177 SER A O 1
ATOM 1457 N N . ASP A 1 178 ? -14.029 -8.634 7.053 1.00 94.31 178 ASP A N 1
ATOM 1458 C CA . ASP A 1 178 ? -12.653 -9.098 7.265 1.00 94.31 178 ASP A CA 1
ATOM 1459 C C . ASP A 1 178 ? -12.558 -9.994 8.514 1.00 94.31 178 ASP A C 1
ATOM 1461 O O . ASP A 1 178 ? -11.842 -10.985 8.508 1.00 94.31 178 ASP A O 1
ATOM 1465 N N . ILE A 1 179 ? -13.319 -9.703 9.577 1.00 93.25 179 ILE A N 1
ATOM 1466 C CA . ILE A 1 179 ? -13.405 -10.594 10.749 1.00 93.25 179 ILE A CA 1
ATOM 1467 C C . ILE A 1 179 ? -14.136 -11.893 10.388 1.00 93.25 179 ILE A C 1
ATOM 1469 O O . ILE A 1 179 ? -13.717 -12.976 10.787 1.00 93.25 179 ILE A O 1
ATOM 1473 N N . ALA A 1 180 ? -15.239 -11.798 9.641 1.00 94.00 180 ALA A N 1
ATOM 1474 C CA . ALA A 1 180 ? -16.044 -12.960 9.274 1.00 94.00 180 ALA A CA 1
ATOM 1475 C C . ALA A 1 180 ? -15.337 -13.903 8.285 1.00 94.00 180 ALA A C 1
ATOM 1477 O O . ALA A 1 180 ? -15.678 -15.084 8.243 1.00 94.00 180 ALA A O 1
ATOM 1478 N N . SER A 1 181 ? -14.376 -13.408 7.497 1.00 92.56 181 SER A N 1
ATOM 1479 C CA . SER A 1 181 ? -13.596 -14.243 6.575 1.00 92.56 181 SER A CA 1
ATOM 1480 C C . SER A 1 181 ? -12.612 -15.168 7.296 1.00 92.56 181 SER A C 1
ATOM 1482 O O . SER A 1 181 ? -12.223 -16.185 6.725 1.00 92.56 181 SER A O 1
ATOM 1484 N N . GLY A 1 182 ? -12.214 -14.829 8.528 1.00 89.38 182 GLY A N 1
ATOM 1485 C CA . GLY A 1 182 ? -11.192 -15.558 9.282 1.00 89.38 182 GLY A CA 1
ATOM 1486 C C . GLY A 1 182 ? -9.768 -15.386 8.737 1.00 89.38 182 GLY A C 1
ATOM 1487 O O . GLY A 1 182 ? -8.867 -16.103 9.166 1.00 89.38 182 GLY A O 1
ATOM 1488 N N . ASP A 1 183 ? -9.539 -14.458 7.800 1.00 91.00 183 ASP A N 1
ATOM 1489 C CA . ASP A 1 183 ? -8.197 -14.147 7.293 1.00 91.00 183 ASP A CA 1
ATOM 1490 C C . ASP A 1 183 ? -7.462 -13.218 8.271 1.00 91.00 183 ASP A C 1
ATOM 1492 O O . ASP A 1 183 ? -7.473 -11.986 8.161 1.00 91.00 183 ASP A O 1
ATOM 1496 N N . LEU A 1 184 ? -6.838 -13.836 9.273 1.00 89.44 184 LEU A N 1
ATOM 1497 C CA . LEU A 1 184 ? -6.138 -13.125 10.340 1.00 89.44 184 LEU A CA 1
ATOM 1498 C C . LEU A 1 184 ? -4.916 -12.365 9.846 1.00 89.44 184 LEU A C 1
ATOM 1500 O O . LEU A 1 184 ? -4.601 -11.318 10.409 1.00 89.44 184 LEU A O 1
ATOM 1504 N N . GLU A 1 185 ? -4.227 -12.851 8.815 1.00 92.00 185 GLU A N 1
ATOM 1505 C CA . GLU A 1 185 ? -3.069 -12.155 8.256 1.00 92.00 185 GLU A CA 1
ATOM 1506 C C . GLU A 1 185 ? -3.506 -10.851 7.597 1.00 92.00 185 GLU A C 1
ATOM 1508 O O . GLU A 1 185 ? -2.969 -9.789 7.920 1.00 92.00 185 GLU A O 1
ATOM 1513 N N . LEU A 1 186 ? -4.539 -10.897 6.750 1.00 93.62 186 LEU A N 1
ATOM 1514 C CA . LEU A 1 186 ? -5.097 -9.696 6.136 1.00 93.62 186 LEU A CA 1
ATOM 1515 C C . LEU A 1 186 ? -5.586 -8.698 7.192 1.00 93.62 186 LEU A C 1
ATOM 1517 O O . LEU A 1 186 ? -5.264 -7.510 7.099 1.00 93.62 186 LEU A O 1
ATOM 1521 N N . LEU A 1 187 ? -6.329 -9.170 8.200 1.00 94.31 187 LEU A N 1
ATOM 1522 C CA . LEU A 1 187 ? -6.831 -8.331 9.290 1.00 94.31 187 LEU A CA 1
ATOM 1523 C C . LEU A 1 187 ? -5.677 -7.671 10.063 1.00 94.31 187 LEU A C 1
ATOM 1525 O O . LEU A 1 187 ? -5.704 -6.461 10.303 1.00 94.31 187 LEU A O 1
ATOM 1529 N N . THR A 1 188 ? -4.640 -8.446 10.390 1.00 94.44 188 THR A N 1
ATOM 1530 C CA . THR A 1 188 ? -3.432 -7.985 11.092 1.00 94.44 188 THR A CA 1
ATOM 1531 C C . THR A 1 188 ? -2.696 -6.926 10.281 1.00 94.44 188 THR A C 1
ATOM 1533 O O . THR A 1 188 ? -2.364 -5.866 10.808 1.00 94.44 188 THR A O 1
ATOM 1536 N N . TYR A 1 189 ? -2.445 -7.168 8.995 1.00 96.44 189 TYR A N 1
ATOM 1537 C CA . TYR A 1 189 ? -1.659 -6.258 8.162 1.00 96.44 189 TYR A CA 1
ATOM 1538 C C . TYR A 1 189 ? -2.413 -4.969 7.832 1.00 96.44 189 TYR A C 1
ATOM 1540 O O . TYR A 1 189 ? -1.833 -3.883 7.895 1.00 96.44 189 TYR A O 1
ATOM 1548 N N . LYS A 1 190 ? -3.728 -5.052 7.591 1.00 97.12 190 LYS A N 1
ATOM 1549 C CA . LYS A 1 190 ? -4.589 -3.866 7.504 1.00 97.12 190 LYS A CA 1
ATOM 1550 C C . LYS A 1 190 ? -4.569 -3.063 8.801 1.00 97.12 190 LYS A C 1
ATOM 1552 O O . LYS A 1 190 ? -4.440 -1.844 8.746 1.00 97.12 190 LYS A O 1
ATOM 1557 N N . ALA A 1 191 ? -4.663 -3.718 9.959 1.00 96.62 191 ALA A N 1
ATOM 1558 C CA . ALA A 1 191 ? -4.598 -3.046 11.255 1.00 96.62 191 ALA A CA 1
ATOM 1559 C C . ALA A 1 191 ? -3.223 -2.411 11.519 1.00 96.62 191 ALA A C 1
ATOM 1561 O O . ALA A 1 191 ? -3.152 -1.291 12.022 1.00 96.62 191 ALA A O 1
ATOM 1562 N N . ALA A 1 192 ? -2.137 -3.077 11.126 1.00 96.44 192 ALA A N 1
ATOM 1563 C CA . ALA A 1 192 ? -0.784 -2.546 11.222 1.00 96.44 192 ALA A CA 1
ATOM 1564 C C . ALA A 1 192 ? -0.601 -1.292 10.355 1.00 96.44 192 ALA A C 1
ATOM 1566 O O . ALA A 1 192 ? -0.052 -0.302 10.827 1.00 96.44 192 ALA A O 1
ATOM 1567 N N . ALA A 1 193 ? -1.110 -1.281 9.120 1.00 96.88 193 ALA A N 1
ATOM 1568 C CA . ALA A 1 193 ? -1.110 -0.076 8.293 1.00 96.88 193 ALA A CA 1
ATOM 1569 C C . ALA A 1 193 ? -2.020 1.016 8.891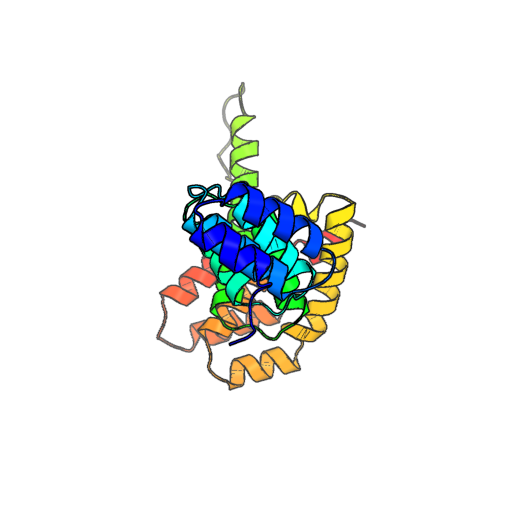 1.00 96.88 193 ALA A C 1
ATOM 1571 O O . ALA A 1 193 ? -1.624 2.176 9.001 1.00 96.88 193 ALA A O 1
ATOM 1572 N N . ALA A 1 194 ? -3.225 0.647 9.332 1.00 96.75 194 ALA A N 1
ATOM 1573 C CA . ALA A 1 194 ? -4.198 1.571 9.906 1.00 96.75 194 ALA A CA 1
ATOM 1574 C C . ALA A 1 194 ? -3.709 2.243 11.194 1.00 96.75 194 ALA A C 1
ATOM 1576 O O . ALA A 1 194 ? -4.065 3.395 11.425 1.00 96.75 194 ALA A O 1
ATOM 1577 N N . SER A 1 195 ? -2.889 1.580 12.014 1.00 95.62 195 SER A N 1
ATOM 1578 C CA . SER A 1 195 ? -2.327 2.202 13.218 1.00 95.62 195 SER A CA 1
ATOM 1579 C C . SER A 1 195 ? -1.403 3.370 12.860 1.00 95.62 195 SER A C 1
ATOM 1581 O O . SER A 1 195 ? -1.497 4.433 13.468 1.00 95.62 195 SER A O 1
ATOM 1583 N N . HIS A 1 196 ? -0.587 3.244 11.810 1.00 93.94 196 HIS A N 1
ATOM 1584 C CA . HIS A 1 196 ? 0.258 4.336 11.311 1.00 93.94 196 HIS A CA 1
ATOM 1585 C C . HIS A 1 196 ? -0.558 5.509 10.753 1.00 93.94 196 HIS A C 1
ATOM 1587 O O . HIS A 1 196 ? -0.246 6.669 11.033 1.00 93.94 196 HIS A O 1
ATOM 1593 N N . LEU A 1 197 ? -1.638 5.216 10.020 1.00 94.12 197 LEU A N 1
ATOM 1594 C CA . LEU A 1 197 ? -2.508 6.231 9.415 1.00 94.12 197 LEU A CA 1
ATOM 1595 C C . LEU A 1 197 ? -3.400 6.942 10.445 1.00 94.12 197 LEU A C 1
ATOM 1597 O O . LEU A 1 197 ? -3.441 8.169 10.500 1.00 94.12 197 LEU A O 1
ATOM 1601 N N . TYR A 1 198 ? -4.124 6.167 11.250 1.00 94.56 198 TYR A N 1
ATOM 1602 C CA . TYR A 1 198 ? -5.255 6.597 12.081 1.00 94.56 198 TYR A CA 1
ATOM 1603 C C . TYR A 1 198 ? -5.012 6.402 13.582 1.00 94.56 198 TYR A C 1
ATOM 1605 O O . TYR A 1 198 ? -5.871 6.710 14.397 1.00 94.56 198 TYR A O 1
ATOM 1613 N N . GLY A 1 199 ? -3.855 5.887 13.977 1.00 92.12 199 GLY A N 1
ATOM 1614 C CA . GLY A 1 199 ? -3.498 5.696 15.376 1.00 92.12 199 GLY A CA 1
ATOM 1615 C C . GLY A 1 199 ? -4.018 4.386 15.959 1.00 92.12 199 GLY A C 1
ATOM 1616 O O . GLY A 1 199 ? -4.940 3.743 15.454 1.00 92.12 199 GLY A O 1
ATOM 1617 N N . ARG A 1 200 ? -3.409 3.994 17.079 1.00 91.81 200 ARG A N 1
ATOM 1618 C CA . ARG A 1 200 ? -3.702 2.741 17.791 1.00 91.81 200 ARG A CA 1
ATOM 1619 C C . ARG A 1 200 ? -5.134 2.622 18.323 1.00 91.81 200 ARG A C 1
ATOM 1621 O O . ARG A 1 200 ? -5.627 1.517 18.499 1.00 91.81 200 ARG A O 1
ATOM 1628 N N . GLU A 1 201 ? -5.796 3.749 18.577 1.00 91.81 201 GLU A N 1
ATOM 1629 C CA . GLU A 1 201 ? -7.165 3.797 19.115 1.00 91.81 201 GLU A CA 1
ATOM 1630 C C . GLU A 1 201 ? -8.233 3.678 18.020 1.00 91.81 201 GLU A C 1
ATOM 1632 O O . GLU A 1 201 ? -9.431 3.625 18.304 1.00 91.81 201 GLU A O 1
ATOM 1637 N N . PHE A 1 202 ? -7.820 3.620 16.751 1.00 95.06 202 PHE A N 1
ATOM 1638 C CA . PHE A 1 202 ? -8.746 3.464 15.647 1.00 95.06 202 PHE A CA 1
ATOM 1639 C C . PHE A 1 202 ? -9.512 2.139 15.759 1.00 95.06 202 PHE A C 1
ATOM 1641 O O . PHE A 1 202 ? -8.929 1.073 15.957 1.00 95.06 202 PHE A O 1
ATOM 1648 N N . LYS A 1 203 ? -10.841 2.193 15.591 1.00 95.44 203 LYS A N 1
ATOM 1649 C CA . LYS A 1 203 ? -11.750 1.057 15.835 1.00 95.44 203 LYS A CA 1
ATOM 1650 C C . LYS A 1 203 ? -11.339 -0.226 15.104 1.00 95.44 203 LYS A C 1
ATOM 1652 O O . LYS A 1 203 ? -11.498 -1.308 15.661 1.00 95.44 203 LYS A O 1
ATOM 1657 N N . PHE A 1 204 ? -10.831 -0.110 13.876 1.00 96.00 204 PHE A N 1
ATOM 1658 C CA . PHE A 1 204 ? -10.351 -1.262 13.108 1.00 96.00 204 PHE A CA 1
ATOM 1659 C C . PHE A 1 204 ? -9.166 -1.945 13.805 1.00 96.00 204 PHE A C 1
ATOM 1661 O O . PHE A 1 204 ? -9.158 -3.163 13.946 1.00 96.00 204 PHE A O 1
ATOM 1668 N N . VAL A 1 205 ? -8.207 -1.155 14.300 1.00 95.62 205 VAL A N 1
ATOM 1669 C CA . VAL A 1 205 ? -7.013 -1.641 15.007 1.00 95.62 205 VAL A CA 1
ATOM 1670 C C . VAL A 1 205 ? -7.409 -2.336 16.303 1.00 95.62 205 VAL A C 1
ATOM 1672 O O . VAL A 1 205 ? -7.023 -3.478 16.526 1.00 95.62 205 VAL A O 1
ATOM 1675 N N . VAL A 1 206 ? -8.254 -1.694 17.115 1.00 94.38 206 VAL A N 1
ATOM 1676 C CA . VAL A 1 206 ? -8.730 -2.258 18.389 1.00 94.38 206 VAL A CA 1
ATOM 1677 C C . VAL A 1 206 ? -9.416 -3.609 18.177 1.00 94.38 206 VAL A C 1
ATOM 1679 O O . VAL A 1 206 ? -9.147 -4.563 18.902 1.00 94.38 206 VAL A O 1
ATOM 1682 N N . LYS A 1 207 ? -10.271 -3.728 17.153 1.00 94.38 207 LYS A N 1
ATOM 1683 C CA . LYS A 1 207 ? -10.956 -4.993 16.858 1.00 94.38 207 LYS A CA 1
ATOM 1684 C C . LYS A 1 207 ? -10.035 -6.079 16.316 1.00 94.38 207 LYS A C 1
ATOM 1686 O O . LYS A 1 207 ? -10.246 -7.235 16.663 1.00 94.38 207 LYS A O 1
ATOM 1691 N N . ALA A 1 208 ? -9.020 -5.728 15.533 1.00 91.88 208 ALA A N 1
ATOM 1692 C CA . ALA A 1 208 ? -8.019 -6.695 15.099 1.00 91.88 208 ALA A CA 1
ATOM 1693 C C . ALA A 1 208 ? -7.247 -7.287 16.292 1.00 91.88 208 ALA A C 1
ATOM 1695 O O . ALA A 1 208 ? -7.112 -8.503 16.366 1.00 91.88 208 ALA A O 1
ATOM 1696 N N . ILE A 1 209 ? -6.845 -6.456 17.265 1.00 90.06 209 ILE A N 1
ATOM 1697 C CA . ILE A 1 209 ? -6.181 -6.914 18.501 1.00 90.06 209 ILE A CA 1
ATOM 1698 C C . ILE A 1 209 ? -7.084 -7.886 19.274 1.00 90.06 209 ILE A C 1
ATOM 1700 O O . ILE A 1 209 ? -6.663 -8.993 19.596 1.00 90.06 209 ILE A O 1
ATOM 1704 N N . GLU A 1 210 ? -8.348 -7.511 19.508 1.00 90.19 210 GLU A N 1
ATOM 1705 C CA . GLU A 1 210 ? -9.316 -8.368 20.210 1.00 90.19 210 GLU A CA 1
ATOM 1706 C C . GLU A 1 210 ? -9.544 -9.723 19.514 1.00 90.19 210 GLU A C 1
ATOM 1708 O O . GLU A 1 210 ? -9.904 -10.701 20.172 1.00 90.19 210 GLU A O 1
ATOM 1713 N N . CYS A 1 211 ? -9.425 -9.777 18.183 1.00 87.44 211 CYS A N 1
ATOM 1714 C CA . CYS A 1 211 ? -9.507 -11.020 17.416 1.00 87.44 211 CYS A CA 1
ATOM 1715 C C . CYS A 1 211 ? -8.235 -11.857 17.594 1.00 87.44 211 CYS A C 1
ATOM 1717 O O . CYS A 1 211 ? -8.338 -13.032 17.936 1.00 87.44 211 CYS A O 1
ATOM 1719 N N . SER A 1 212 ? -7.054 -11.245 17.460 1.00 79.75 212 SER A N 1
ATOM 1720 C CA . SER A 1 212 ? -5.766 -11.929 17.624 1.00 79.75 212 SER A CA 1
ATOM 1721 C C . SER A 1 212 ? -5.556 -12.514 19.026 1.00 79.75 212 SER A C 1
ATOM 1723 O O . SER A 1 212 ? -4.930 -13.557 19.154 1.00 79.75 212 SER A O 1
ATOM 1725 N N . GLU A 1 213 ? -6.094 -11.895 20.080 1.00 76.94 213 GLU A N 1
ATOM 1726 C CA . GLU A 1 213 ? -6.006 -12.421 21.455 1.00 76.94 213 GLU A CA 1
ATOM 1727 C C . GLU A 1 213 ? -6.862 -13.679 21.695 1.00 76.94 213 GLU A C 1
ATOM 1729 O O . GLU A 1 213 ? -6.619 -14.423 22.645 1.00 76.94 213 GLU A O 1
ATOM 1734 N N . LYS A 1 214 ? -7.886 -13.923 20.866 1.00 73.88 214 LYS A N 1
ATOM 1735 C CA . LYS A 1 214 ? -8.823 -15.049 21.036 1.00 73.88 214 LYS A CA 1
ATOM 1736 C C . LYS A 1 214 ? -8.355 -16.330 20.357 1.00 73.88 214 LYS A C 1
ATOM 1738 O O . LYS A 1 214 ? -8.801 -17.412 20.739 1.00 73.88 214 LYS A O 1
ATOM 1743 N N . GLU A 1 215 ? -7.477 -16.228 19.367 1.00 67.50 215 GLU A N 1
ATOM 1744 C CA . GLU A 1 215 ? -6.933 -17.372 18.643 1.00 67.50 215 GLU A CA 1
ATOM 1745 C C . GLU A 1 215 ? -5.518 -17.668 19.146 1.00 67.50 215 GLU A C 1
ATOM 1747 O O . GLU A 1 215 ? -4.574 -16.939 18.877 1.00 67.50 215 GLU A O 1
ATOM 1752 N N . ASN A 1 216 ? -5.358 -18.778 19.876 1.00 56.84 216 ASN A N 1
ATOM 1753 C CA . ASN A 1 216 ? -4.089 -19.265 20.456 1.00 56.84 216 ASN A CA 1
ATOM 1754 C C . ASN A 1 216 ? -2.990 -19.606 19.426 1.00 56.84 216 ASN A C 1
ATOM 1756 O O . ASN A 1 216 ? -1.993 -20.240 19.768 1.00 56.84 216 ASN A O 1
ATOM 1760 N N . ASN A 1 217 ? -3.182 -19.254 18.159 1.00 54.47 217 ASN A N 1
ATOM 1761 C CA . ASN A 1 217 ? -2.238 -19.488 17.089 1.00 54.47 217 ASN A CA 1
ATOM 1762 C C . ASN A 1 217 ? -1.839 -18.130 16.520 1.00 54.47 217 ASN A C 1
ATOM 1764 O O . ASN A 1 217 ? -2.694 -17.297 16.242 1.00 54.47 217 ASN A O 1
ATOM 1768 N N . VAL A 1 218 ? -0.540 -17.977 16.277 1.00 58.53 218 VAL A N 1
ATOM 1769 C CA . VAL A 1 218 ? 0.111 -16.848 15.601 1.00 58.53 218 VAL A CA 1
ATOM 1770 C C . VAL A 1 218 ? 0.714 -15.766 16.525 1.00 58.53 218 VAL A C 1
ATOM 1772 O O . VAL A 1 218 ? 0.415 -14.573 16.447 1.00 58.53 218 VAL A O 1
ATOM 1775 N N . GLU A 1 219 ? 1.711 -16.181 17.319 1.00 67.06 219 GLU A N 1
ATOM 1776 C CA . GLU A 1 219 ? 2.664 -15.278 17.998 1.00 67.06 219 GLU A CA 1
ATOM 1777 C C . GLU A 1 219 ? 3.327 -14.279 17.027 1.00 67.06 219 GLU A C 1
ATOM 1779 O O . GLU A 1 219 ? 3.573 -13.132 17.390 1.00 67.06 219 GLU A O 1
ATOM 1784 N N . LEU A 1 220 ? 3.578 -14.685 15.775 1.00 68.25 220 LEU A N 1
ATOM 1785 C CA . LEU A 1 220 ? 4.264 -13.868 14.763 1.00 68.25 220 LEU A CA 1
ATOM 1786 C C . LEU A 1 220 ? 3.442 -12.656 14.295 1.00 68.25 220 LEU A C 1
ATOM 1788 O O . LEU A 1 220 ? 3.954 -11.542 14.278 1.00 68.25 220 LEU A O 1
ATOM 1792 N N . SER A 1 221 ? 2.174 -12.851 13.938 1.00 73.38 221 SER A N 1
ATOM 1793 C CA . SER A 1 221 ? 1.237 -11.784 13.550 1.00 73.38 221 SER A CA 1
ATOM 1794 C C . SER A 1 221 ? 0.880 -10.885 14.727 1.00 73.38 221 SER A C 1
ATOM 1796 O O . SER A 1 221 ? 0.813 -9.670 14.556 1.00 73.38 221 SER A O 1
ATOM 1798 N N . SER A 1 222 ? 0.741 -11.449 15.931 1.00 78.38 222 SER A N 1
ATOM 1799 C CA . SER A 1 222 ? 0.566 -10.656 17.152 1.00 78.38 222 SER A CA 1
ATOM 1800 C C . SER A 1 222 ? 1.785 -9.761 17.416 1.00 78.38 222 SER A C 1
ATOM 1802 O O . SER A 1 222 ? 1.649 -8.547 17.574 1.00 78.38 222 SER A O 1
ATOM 1804 N N . PHE A 1 223 ? 3.001 -10.319 17.341 1.00 85.94 223 PHE A N 1
ATOM 1805 C CA . PHE A 1 223 ? 4.239 -9.549 17.473 1.00 85.94 223 PHE A CA 1
ATOM 1806 C C . PHE A 1 223 ? 4.386 -8.491 16.373 1.00 85.94 223 PHE A C 1
ATOM 1808 O O . PHE A 1 223 ? 4.784 -7.359 16.652 1.00 85.94 223 PHE A O 1
ATOM 1815 N N . PHE A 1 224 ? 4.029 -8.837 15.132 1.00 90.00 224 PHE A N 1
ATOM 1816 C CA . PHE A 1 224 ? 4.022 -7.908 14.008 1.00 90.00 224 PHE A CA 1
ATOM 1817 C C . PHE A 1 224 ? 3.113 -6.712 14.310 1.00 90.00 224 PHE A C 1
ATOM 1819 O O . PHE A 1 224 ? 3.588 -5.579 14.360 1.00 90.00 224 PHE A O 1
ATOM 1826 N N . LEU A 1 225 ? 1.830 -6.947 14.597 1.00 91.75 225 LEU A N 1
ATOM 1827 C CA . LEU A 1 225 ? 0.872 -5.879 14.884 1.00 91.75 225 LEU A CA 1
ATOM 1828 C C . LEU A 1 225 ? 1.308 -5.022 16.077 1.00 91.75 225 LEU A C 1
ATOM 1830 O O . LEU A 1 225 ? 1.284 -3.792 15.987 1.00 91.75 225 LEU A O 1
ATOM 1834 N N . GLN A 1 226 ? 1.778 -5.654 17.154 1.00 90.12 226 GLN A N 1
ATOM 1835 C CA . GLN A 1 226 ? 2.248 -4.947 18.341 1.00 90.12 226 GLN A CA 1
ATOM 1836 C C . GLN A 1 226 ? 3.436 -4.033 18.027 1.00 90.12 226 GLN A C 1
ATOM 1838 O O . GLN A 1 226 ? 3.464 -2.882 18.469 1.00 90.12 226 GLN A O 1
ATOM 1843 N N . ARG A 1 227 ? 4.390 -4.499 17.210 1.00 91.69 227 ARG A N 1
ATOM 1844 C CA . ARG A 1 227 ? 5.512 -3.676 16.746 1.00 91.69 227 ARG A CA 1
ATOM 1845 C C . ARG A 1 227 ? 5.017 -2.442 15.992 1.00 91.69 227 ARG A C 1
ATOM 1847 O O . ARG A 1 227 ? 5.491 -1.345 16.279 1.00 91.69 227 ARG A O 1
ATOM 1854 N N . HIS A 1 228 ? 4.052 -2.581 15.082 1.00 94.12 228 HIS A N 1
ATOM 1855 C CA . HIS A 1 228 ? 3.504 -1.426 14.361 1.00 94.12 228 HIS A CA 1
ATOM 1856 C C . HIS A 1 228 ? 2.756 -0.465 15.289 1.00 94.12 228 HIS A C 1
ATOM 1858 O O . HIS A 1 228 ? 2.968 0.737 15.188 1.00 94.12 228 HIS A O 1
ATOM 1864 N N . ILE A 1 229 ? 1.947 -0.966 16.226 1.00 91.38 229 ILE A N 1
ATOM 1865 C CA . ILE A 1 229 ? 1.208 -0.133 17.188 1.00 91.38 229 ILE A CA 1
ATOM 1866 C C . ILE A 1 229 ? 2.154 0.726 18.034 1.00 91.38 229 ILE A C 1
ATOM 1868 O O . ILE A 1 229 ? 1.917 1.926 18.181 1.00 91.38 229 ILE A O 1
ATOM 1872 N N . LEU A 1 230 ? 3.229 0.136 18.564 1.00 89.00 230 LEU A N 1
ATOM 1873 C CA . LEU A 1 230 ? 4.194 0.842 19.416 1.00 89.00 230 LEU A CA 1
ATOM 1874 C C . LEU A 1 230 ? 4.953 1.950 18.671 1.00 89.00 230 LEU A C 1
ATOM 1876 O O . LEU A 1 230 ? 5.308 2.959 19.274 1.00 89.00 230 LEU A O 1
ATOM 1880 N N . ASN A 1 231 ? 5.156 1.781 17.365 1.00 88.12 231 ASN A N 1
ATOM 1881 C CA . ASN A 1 231 ? 5.865 2.734 16.506 1.00 88.12 231 ASN A CA 1
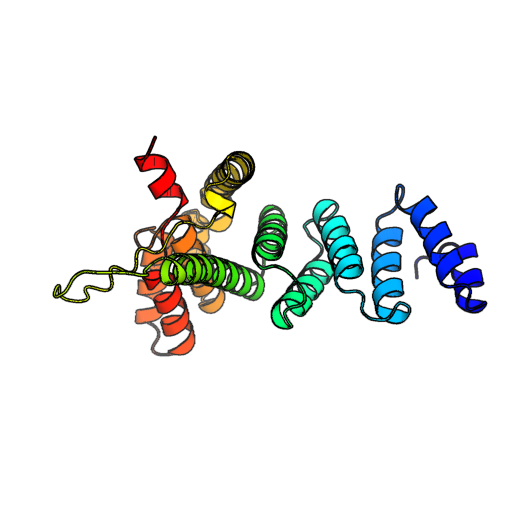ATOM 1882 C C . ASN A 1 231 ? 4.901 3.633 15.706 1.00 88.12 231 ASN A C 1
ATOM 1884 O O . ASN A 1 231 ? 5.322 4.376 14.820 1.00 88.12 231 ASN A O 1
ATOM 1888 N N . SER A 1 232 ? 3.593 3.536 15.962 1.00 86.44 232 SER A N 1
ATOM 1889 C CA . SER A 1 232 ? 2.588 4.275 15.203 1.00 86.44 232 SER A CA 1
ATOM 1890 C C . SER A 1 232 ? 2.411 5.693 15.731 1.00 86.44 232 SER A C 1
ATOM 1892 O O . SER A 1 232 ? 2.403 5.931 16.939 1.00 86.44 232 SER A O 1
ATOM 1894 N N . VAL A 1 233 ? 2.228 6.637 14.805 1.00 78.81 233 VAL A N 1
ATOM 1895 C CA . VAL A 1 233 ? 1.955 8.044 15.138 1.00 78.81 233 VAL A CA 1
ATOM 1896 C C . VAL A 1 233 ? 0.492 8.406 14.916 1.00 78.81 233 VAL A C 1
ATOM 1898 O O . VAL A 1 233 ? -0.014 9.302 15.576 1.00 78.81 233 VAL A O 1
ATOM 1901 N N . GLY A 1 234 ? -0.215 7.732 14.004 1.00 82.88 234 GLY A N 1
ATOM 1902 C CA . GLY A 1 234 ? -1.577 8.115 13.630 1.00 82.88 234 GLY A CA 1
ATOM 1903 C C . GLY A 1 234 ? -1.621 9.481 12.949 1.00 82.88 234 GLY A C 1
ATOM 1904 O O . GLY A 1 234 ? -2.303 10.401 13.411 1.00 82.88 234 GLY A O 1
ATOM 1905 N N . PHE A 1 235 ? -0.855 9.643 11.865 1.00 83.38 235 PHE A N 1
ATOM 1906 C CA . PHE A 1 235 ? -0.596 10.970 11.298 1.00 83.38 235 PHE A CA 1
ATOM 1907 C C . PHE A 1 235 ? -1.867 11.705 10.850 1.00 83.38 235 PHE A C 1
ATOM 1909 O O . PHE A 1 235 ? -1.908 12.934 10.913 1.00 83.38 235 PHE A O 1
ATOM 1916 N N . TYR A 1 236 ? -2.905 10.992 10.397 1.00 83.00 236 TYR A N 1
ATOM 1917 C CA . TYR A 1 236 ? -4.117 11.609 9.861 1.00 83.00 236 TYR A CA 1
ATOM 1918 C C . TYR A 1 236 ? -4.882 12.382 10.941 1.00 83.00 236 TYR A C 1
ATOM 1920 O O . TYR A 1 236 ? -5.194 13.555 10.735 1.00 83.00 236 TYR A O 1
ATOM 1928 N N . TYR A 1 237 ? -5.124 11.773 12.105 1.00 77.56 237 TYR A N 1
ATOM 1929 C CA . TYR A 1 237 ? -5.830 12.450 13.197 1.00 77.56 237 TYR A CA 1
ATOM 1930 C C . TYR A 1 237 ? -4.950 13.477 13.911 1.00 77.56 237 TYR A C 1
ATOM 1932 O O . TYR A 1 237 ? -5.427 14.567 14.224 1.00 77.56 237 TYR A O 1
ATOM 1940 N N . ASN A 1 238 ? -3.644 13.225 14.058 1.00 64.12 238 ASN A N 1
ATOM 1941 C CA . ASN A 1 238 ? -2.722 14.243 14.577 1.00 64.12 238 ASN A CA 1
ATOM 1942 C C . ASN A 1 238 ? -2.641 15.481 13.669 1.00 64.12 238 ASN A C 1
ATOM 1944 O O . ASN A 1 238 ? -2.440 16.600 14.143 1.00 64.12 238 ASN A O 1
ATOM 1948 N N . ALA A 1 239 ? -2.832 15.318 12.359 1.00 60.62 239 ALA A N 1
ATOM 1949 C CA . ALA A 1 239 ? -2.921 16.434 11.427 1.00 60.62 239 ALA A CA 1
ATOM 1950 C C . ALA A 1 239 ? -4.260 17.194 11.501 1.00 60.62 239 ALA A C 1
ATOM 1952 O O . ALA A 1 239 ? -4.312 18.330 11.025 1.00 60.62 239 ALA A O 1
ATOM 1953 N N . GLU A 1 240 ? -5.325 16.598 12.042 1.00 59.06 240 GLU A N 1
ATOM 1954 C CA . GLU A 1 240 ? -6.616 17.261 12.282 1.00 59.06 240 GLU A CA 1
ATOM 1955 C C . GLU A 1 240 ? -6.639 18.027 13.610 1.00 59.06 240 GLU A C 1
ATOM 1957 O O . GLU A 1 240 ? -7.246 19.086 13.660 1.00 59.06 240 GLU A O 1
ATOM 1962 N N . ILE A 1 241 ? -5.921 17.558 14.636 1.00 53.75 241 ILE A N 1
ATOM 1963 C CA . ILE A 1 241 ? -5.826 18.228 15.949 1.00 53.75 241 ILE A CA 1
ATOM 1964 C C . ILE A 1 241 ? -4.976 19.517 15.893 1.00 53.75 241 ILE A C 1
ATOM 1966 O O . ILE A 1 241 ? -5.193 20.435 16.676 1.00 53.75 241 ILE A O 1
ATOM 1970 N N . ASN A 1 242 ? -4.019 19.602 14.962 1.00 45.97 242 ASN A N 1
ATOM 1971 C CA . ASN A 1 242 ? -3.083 20.730 14.827 1.00 45.97 242 ASN A CA 1
ATOM 1972 C C . ASN A 1 242 ? -3.497 21.791 13.774 1.00 45.97 242 ASN A C 1
ATOM 1974 O O . ASN A 1 242 ? -2.640 22.547 13.312 1.00 45.97 242 ASN A O 1
ATOM 1978 N N . ASN A 1 243 ? -4.762 21.823 13.340 1.00 42.59 243 ASN A N 1
ATOM 1979 C CA . ASN A 1 243 ? -5.335 22.867 12.468 1.00 42.59 243 ASN A CA 1
ATOM 1980 C C . ASN A 1 243 ? -6.535 23.525 13.152 1.00 42.59 243 ASN A C 1
ATOM 1982 O O . ASN A 1 243 ? -6.812 24.692 12.802 1.00 42.59 243 ASN A O 1
#

pLDDT: mean 81.08, std 17.04, range [35.0, 98.06]

Sequence (243 aa):
MEAFHPLIQILLLGDLVNEAFDELEKLFQISDTALQLKAALVEHFDGVDYVKLSTCFEDIMRKDPTCNDSLVRLVFMHQHGYYDTEKLTEMIALHLDAIYAKCDVWKELASCFLNLCQCAEDRMSACYNGKDGRNQIHLDHSNQIPEIFTNRESRKTWRLRCRWWLNRHFSHSILVSDIASGDLELLTYKAAAASHLYGREFKFVVKAIECSEKENNVELSSFFLQRHILNSVGFYYNAEINN

Organism: NCBI:txid158383